Protein AF-0000000066319772 (afdb_homodimer)

Nearest PDB structures (foldseek):
  8k40-assembly1_B  TM=7.797E-01  e=9.757E-23  Gelidibacter salicanalis
  8k40-assembly1_A  TM=7.737E-01  e=5.409E-22  Gelidibacter salicanalis
  8ajj-assembly1_D  TM=6.832E-01  e=1.312E-14  Staphylococcus aureus
  8ajj-assembly3_B-2  TM=6.806E-01  e=2.572E-14  Staphylococcus aureus
  5x1y-assembly3_F  TM=7.410E-01  e=3.357E-13  Lysinibacillus sphaericus

pLDDT: mean 78.6, std 20.27, range [34.56, 98.81]

Sequence (360 aa):
MNLEKGNIERKKHGVHVNEYLQSVSNPNVYAAGDAAATDGLPLTPVASADSHVVASNLLKGNSKKIEYPVIPSAVFTVPKMASVGMSEEEAKNSGRNIKVKQKNISDWFTYKRTNEDFAAFKVLIDEDHDQIVGAHLISNEADELINHFATAIRFGISTKELKQMIFAYPTAASDIAHMLMNLEKGNIERKKHGVHVNEYLQSVSNPNVYAAGDAAATDGLPLTPVASADSHVVASNLLKGNSKKIEYPVIPSAVFTVPKMASVGMSEEEAKNSGRNIKVKQKNISDWFTYKRTNEDFAAFKVLIDEDHDQIVGAHLISNEADELINHFATAIRFGISTKELKQMIFAYPTAASDIAHML

Secondary structure (DSSP, 8-state):
--TTTTT-PEETTEE-B-TTSBBSS-TT-B--GGGB--SS---THHHHHHHHHHHHHHHH-TTS--------EEE-SSSEEEEEE--HHHHHHTTS-EEEEEEE-TTSHHHHTTT-S--EEEEEEETTTTEEEEEEEEETTHHHHHHHHHHHHHHT-BHHHHHT----SSSGGGGHHHH-/--TTTTT-PEETTEE-B-TTSBBSS-TT-B--GGGB--SS---THHHHHHHHHHHHHHHH-TTS--------EEE-SSSEEEEEE--HHHHHHTTS-EEEEEEE-TTSHHHHTTT-S--EEEEEEETTTTEEEEEEEEETTHHHHHHHHHHHHHHT-BHHHHHT----SSSGGGGHHHH-

Structure (mmCIF, N/CA/C/O backbone):
data_AF-0000000066319772-model_v1
#
loop_
_entity.id
_entity.type
_entity.pdbx_description
1 polymer 'Uncharacterized 19.7 kDa protein in mercuric resistance operon'
#
loop_
_atom_site.group_PDB
_atom_site.id
_atom_site.type_symbol
_atom_site.label_atom_id
_atom_site.label_alt_id
_atom_site.label_comp_id
_atom_site.label_asym_id
_atom_site.label_entity_id
_atom_site.label_seq_id
_atom_site.pdbx_PDB_ins_code
_atom_site.Cartn_x
_atom_site.Cartn_y
_atom_site.Cartn_z
_atom_site.occupancy
_atom_site.B_iso_or_equiv
_atom_site.auth_seq_id
_atom_site.auth_comp_id
_atom_site.auth_asym_id
_atom_site.auth_atom_id
_atom_site.pdbx_PDB_model_num
ATOM 1 N N . MET A 1 1 ? 33.031 -26.109 -10.648 1 34.56 1 MET A N 1
ATOM 2 C CA . MET A 1 1 ? 33 -26.734 -9.328 1 34.56 1 MET A CA 1
ATOM 3 C C . MET A 1 1 ? 32.312 -28.109 -9.391 1 34.56 1 MET A C 1
ATOM 5 O O . MET A 1 1 ? 31.328 -28.281 -10.109 1 34.56 1 MET A O 1
ATOM 9 N N . ASN A 1 2 ? 33.031 -29.109 -9.344 1 35.72 2 ASN A N 1
ATOM 10 C CA . ASN A 1 2 ? 32.594 -30.484 -9.484 1 35.72 2 ASN A CA 1
ATOM 11 C C . ASN A 1 2 ? 31.438 -30.812 -8.531 1 35.72 2 ASN A C 1
ATOM 13 O O . ASN A 1 2 ? 31.672 -31.141 -7.363 1 35.72 2 ASN A O 1
ATOM 17 N N . LEU A 1 3 ? 30.234 -30.25 -8.695 1 45.5 3 LEU A N 1
ATOM 18 C CA . LEU A 1 3 ? 29.047 -30.422 -7.867 1 45.5 3 LEU A CA 1
ATOM 19 C C . LEU A 1 3 ? 28.734 -31.906 -7.668 1 45.5 3 LEU A C 1
ATOM 21 O O . LEU A 1 3 ? 28.125 -32.281 -6.668 1 45.5 3 LEU A O 1
ATOM 25 N N . GLU A 1 4 ? 29.031 -32.781 -8.516 1 46.5 4 GLU A N 1
ATOM 26 C CA . GLU A 1 4 ? 28.797 -34.219 -8.383 1 46.5 4 GLU A CA 1
ATOM 27 C C . GLU A 1 4 ? 29.484 -34.75 -7.137 1 46.5 4 GLU A C 1
ATOM 29 O O . GLU A 1 4 ? 28.969 -35.688 -6.492 1 46.5 4 GLU A O 1
ATOM 34 N N . LYS A 1 5 ? 30.812 -34.438 -6.914 1 51.97 5 LYS A N 1
ATOM 35 C CA . LYS A 1 5 ? 31.516 -35.125 -5.824 1 51.97 5 LYS A CA 1
ATOM 36 C C . LYS A 1 5 ? 30.969 -34.688 -4.465 1 51.97 5 LYS A C 1
ATOM 38 O O . LYS A 1 5 ? 31.25 -35.344 -3.451 1 51.97 5 LYS A O 1
ATOM 43 N N . GLY A 1 6 ? 30.391 -33.531 -4.215 1 50.06 6 GLY A N 1
ATOM 44 C CA . GLY A 1 6 ? 29.984 -33 -2.916 1 50.06 6 GLY A CA 1
ATOM 45 C C . GLY A 1 6 ? 28.562 -33.406 -2.551 1 50.06 6 GLY A C 1
ATOM 46 O O . GLY A 1 6 ? 28.016 -32.906 -1.553 1 50.06 6 GLY A O 1
ATOM 47 N N . ASN A 1 7 ? 27.922 -34.469 -3.08 1 52.12 7 ASN A N 1
ATOM 48 C CA . ASN A 1 7 ? 26.562 -34.938 -2.771 1 52.12 7 ASN A CA 1
ATOM 49 C C . ASN A 1 7 ? 25.562 -33.781 -2.824 1 52.12 7 ASN A C 1
ATOM 51 O O . ASN A 1 7 ? 24.734 -33.625 -1.922 1 52.12 7 ASN A O 1
ATOM 55 N N . ILE A 1 8 ? 25.906 -32.812 -3.525 1 49.72 8 ILE A N 1
ATOM 56 C CA . ILE A 1 8 ? 25.016 -31.672 -3.695 1 49.72 8 ILE A CA 1
ATOM 57 C C . ILE A 1 8 ? 24.062 -31.922 -4.859 1 49.72 8 ILE A C 1
ATOM 59 O O . ILE A 1 8 ? 24.5 -32.156 -5.988 1 49.72 8 ILE A O 1
ATOM 63 N N . GLU A 1 9 ? 22.797 -32.219 -4.656 1 54.88 9 GLU A N 1
ATOM 64 C CA . GLU A 1 9 ? 21.781 -32.375 -5.684 1 54.88 9 GLU A CA 1
ATOM 65 C C . GLU A 1 9 ? 21.547 -31.047 -6.426 1 54.88 9 GLU A C 1
ATOM 67 O O . GLU A 1 9 ? 21.469 -29.984 -5.809 1 54.88 9 GLU A O 1
ATOM 72 N N . ARG A 1 10 ? 21.688 -31.047 -7.676 1 56.22 10 ARG A N 1
ATOM 73 C CA . ARG A 1 10 ? 21.422 -29.906 -8.547 1 56.22 10 ARG A CA 1
ATOM 74 C C . ARG A 1 10 ? 20.062 -30.031 -9.227 1 56.22 10 ARG A C 1
ATOM 76 O O . ARG A 1 10 ? 19.609 -31.125 -9.508 1 56.22 10 ARG A O 1
ATOM 83 N N . LYS A 1 11 ? 19.297 -28.922 -9.156 1 59.09 11 LYS A N 1
ATOM 84 C CA . LYS A 1 11 ? 18.172 -28.812 -10.078 1 59.09 11 LYS A CA 1
ATOM 85 C C . LYS A 1 11 ? 18.531 -27.953 -11.281 1 59.09 11 LYS A C 1
ATOM 87 O O . LYS A 1 11 ? 19.672 -27.469 -11.391 1 59.09 11 LYS A O 1
ATOM 92 N N . LYS A 1 12 ? 17.75 -27.906 -12.375 1 54.34 12 LYS A N 1
ATOM 93 C CA . LYS A 1 12 ? 18.016 -27.312 -13.672 1 54.34 12 LYS A CA 1
ATOM 94 C C . LYS A 1 12 ? 18.75 -25.969 -13.516 1 54.34 12 LYS A C 1
ATOM 96 O O . LYS A 1 12 ? 19.609 -25.625 -14.32 1 54.34 12 LYS A O 1
ATOM 101 N N . HIS A 1 13 ? 18.438 -25.203 -12.352 1 56.47 13 HIS A N 1
ATOM 102 C CA . HIS A 1 13 ? 18.984 -23.844 -12.375 1 56.47 13 HIS A CA 1
ATOM 103 C C . HIS A 1 13 ? 19.859 -23.594 -11.164 1 56.47 13 HIS A C 1
ATOM 105 O O . HIS A 1 13 ? 20.188 -22.438 -10.859 1 56.47 13 HIS A O 1
ATOM 111 N N . GLY A 1 14 ? 20.359 -24.625 -10.5 1 61.12 14 GLY A N 1
ATOM 112 C CA . GLY A 1 14 ? 21.312 -24.438 -9.406 1 61.12 14 GLY A CA 1
ATOM 113 C C . GLY A 1 14 ? 21.219 -25.516 -8.352 1 61.12 14 GLY A C 1
ATOM 114 O O . GLY A 1 14 ? 20.625 -26.562 -8.578 1 61.12 14 GLY A O 1
ATOM 115 N N . VAL A 1 15 ? 22 -25.281 -7.199 1 63.38 15 VAL A N 1
ATOM 116 C CA . VAL A 1 15 ? 22.016 -26.219 -6.078 1 63.38 15 VAL A CA 1
ATOM 117 C C . VAL A 1 15 ? 20.641 -26.297 -5.441 1 63.38 15 VAL A C 1
ATOM 119 O O . VAL A 1 15 ? 19.984 -25.266 -5.211 1 63.38 15 VAL A O 1
ATOM 122 N N . HIS A 1 16 ? 20.094 -27.359 -5.277 1 64.94 16 HIS A N 1
ATOM 123 C CA . HIS A 1 16 ? 18.812 -27.578 -4.602 1 64.94 16 HIS A CA 1
ATOM 124 C C . HIS A 1 16 ? 18.906 -27.219 -3.121 1 64.94 16 HIS A C 1
ATOM 126 O O . HIS A 1 16 ? 19.625 -27.875 -2.363 1 64.94 16 HIS A O 1
ATOM 132 N N . VAL A 1 17 ? 18.359 -26.031 -2.662 1 64.62 17 VAL A N 1
ATOM 133 C CA . VAL A 1 17 ? 18.484 -25.578 -1.282 1 64.62 17 VAL A CA 1
ATOM 134 C C . VAL A 1 17 ? 17.094 -25.484 -0.65 1 64.62 17 VAL A C 1
ATOM 136 O O . VAL A 1 17 ? 16.094 -25.328 -1.354 1 64.62 17 VAL A O 1
ATOM 139 N N . ASN A 1 18 ? 17.078 -25.781 0.606 1 60.78 18 ASN A N 1
ATOM 140 C CA . ASN A 1 18 ? 15.852 -25.578 1.375 1 60.78 18 ASN A CA 1
ATOM 141 C C . ASN A 1 18 ? 15.594 -24.109 1.666 1 60.78 18 ASN A C 1
ATOM 143 O O . ASN A 1 18 ? 16.281 -23.234 1.127 1 60.78 18 ASN A O 1
ATOM 147 N N . GLU A 1 19 ? 14.578 -23.859 2.537 1 61.03 19 GLU A N 1
ATOM 148 C CA . GLU A 1 19 ? 14.141 -22.5 2.828 1 61.03 19 GLU A CA 1
ATOM 149 C C . GLU A 1 19 ? 15.227 -21.719 3.561 1 61.03 19 GLU A C 1
ATOM 151 O O . GLU A 1 19 ? 15.18 -20.484 3.619 1 61.03 19 GLU A O 1
ATOM 156 N N . TYR A 1 20 ? 16.234 -22.359 3.93 1 60.53 20 TYR A N 1
ATOM 157 C CA . TYR A 1 20 ? 17.344 -21.734 4.641 1 60.53 20 TYR A CA 1
ATOM 158 C C . TYR A 1 20 ? 18.562 -21.594 3.732 1 60.53 20 TYR A C 1
ATOM 160 O O . TYR A 1 20 ? 19.641 -21.219 4.191 1 60.53 20 TYR A O 1
ATOM 168 N N . LEU A 1 21 ? 18.391 -21.875 2.457 1 65.62 21 LEU A N 1
ATOM 169 C CA . LEU A 1 21 ? 19.422 -21.859 1.435 1 65.62 21 LEU A CA 1
ATOM 170 C C . LEU A 1 21 ? 20.5 -22.906 1.718 1 65.62 21 LEU A C 1
ATOM 172 O O . LEU A 1 21 ? 21.656 -22.734 1.347 1 65.62 21 LEU A O 1
ATOM 176 N N . GLN A 1 22 ? 20.062 -23.781 2.42 1 63.84 22 GLN A N 1
ATOM 177 C CA . GLN A 1 22 ? 20.938 -24.906 2.729 1 63.84 22 GLN A CA 1
ATOM 178 C C . GLN A 1 22 ? 20.719 -26.062 1.759 1 63.84 22 GLN A C 1
ATOM 180 O O . GLN A 1 22 ? 19.578 -26.344 1.389 1 63.84 22 GLN A O 1
ATOM 185 N N . SER A 1 23 ? 21.828 -26.562 1.274 1 61.75 23 SER A N 1
ATOM 186 C CA . SER A 1 23 ? 21.75 -27.703 0.379 1 61.75 23 SER A CA 1
ATOM 187 C C . SER A 1 23 ? 20.953 -28.844 1.021 1 61.75 23 SER A C 1
ATOM 189 O O . SER A 1 23 ? 21.188 -29.188 2.184 1 61.75 23 SER A O 1
ATOM 191 N N . VAL A 1 24 ? 19.875 -29.281 0.251 1 67.06 24 VAL A N 1
ATOM 192 C CA . VAL A 1 24 ? 19.062 -30.391 0.736 1 67.06 24 VAL A CA 1
ATOM 193 C C . VAL A 1 24 ? 19.922 -31.641 0.869 1 67.06 24 VAL A C 1
ATOM 195 O O . VAL A 1 24 ? 19.703 -32.438 1.777 1 67.06 24 VAL A O 1
ATOM 198 N N . SER A 1 25 ? 20.875 -31.672 0.013 1 65.25 25 SER A N 1
ATOM 199 C CA . SER A 1 25 ? 21.625 -32.938 -0.044 1 65.25 25 SER A CA 1
ATOM 200 C C . SER A 1 25 ? 22.875 -32.875 0.816 1 65.25 25 SER A C 1
ATOM 202 O O . SER A 1 25 ? 23.406 -33.906 1.227 1 65.25 25 SER A O 1
ATOM 204 N N . ASN A 1 26 ? 23.375 -31.672 1.101 1 63.41 26 ASN A N 1
ATOM 205 C CA . ASN A 1 26 ? 24.578 -31.5 1.9 1 63.41 26 ASN A CA 1
ATOM 206 C C . ASN A 1 26 ? 24.422 -30.359 2.914 1 63.41 26 ASN A C 1
ATOM 208 O O . ASN A 1 26 ? 24.531 -29.188 2.566 1 63.41 26 ASN A O 1
ATOM 212 N N . PRO A 1 27 ? 24.031 -30.703 4.145 1 64.38 27 PRO A N 1
ATOM 213 C CA . PRO A 1 27 ? 23.719 -29.688 5.164 1 64.38 27 PRO A CA 1
ATOM 214 C C . PRO A 1 27 ? 24.875 -28.719 5.395 1 64.38 27 PRO A C 1
ATOM 216 O O . PRO A 1 27 ? 24.688 -27.656 5.992 1 64.38 27 PRO A O 1
ATOM 219 N N . ASN A 1 28 ? 26.047 -29.016 4.898 1 62.5 28 ASN A N 1
ATOM 220 C CA . ASN A 1 28 ? 27.188 -28.141 5.105 1 62.5 28 ASN A CA 1
ATOM 221 C C . ASN A 1 28 ? 27.297 -27.094 3.994 1 62.5 28 ASN A C 1
ATOM 223 O O . ASN A 1 28 ? 28.172 -26.234 4.027 1 62.5 28 ASN A O 1
ATOM 227 N N . VAL A 1 29 ? 26.484 -27.25 3.027 1 63.41 29 VAL A N 1
ATOM 228 C CA . VAL A 1 29 ? 26.578 -26.391 1.844 1 63.41 29 VAL A CA 1
ATOM 229 C C . VAL A 1 29 ? 25.375 -25.453 1.779 1 63.41 29 VAL A C 1
ATOM 231 O O . VAL A 1 29 ? 24.234 -25.891 1.967 1 63.41 29 VAL A O 1
ATOM 234 N N . TYR A 1 30 ? 25.562 -24.234 1.819 1 63.5 30 TYR A N 1
ATOM 235 C CA . TYR A 1 30 ? 24.562 -23.203 1.552 1 63.5 30 TYR A CA 1
ATOM 236 C C . TYR A 1 30 ? 24.781 -22.562 0.189 1 63.5 30 TYR A C 1
ATOM 238 O O . TYR A 1 30 ? 25.922 -22.5 -0.294 1 63.5 30 TYR A O 1
ATOM 246 N N . ALA A 1 31 ? 23.797 -22.344 -0.583 1 62.12 31 ALA A N 1
ATOM 247 C CA . ALA A 1 31 ? 23.906 -21.703 -1.889 1 62.12 31 ALA A CA 1
ATOM 248 C C . ALA A 1 31 ? 23.047 -20.453 -1.959 1 62.12 31 ALA A C 1
ATOM 250 O O . ALA A 1 31 ? 21.953 -20.406 -1.38 1 62.12 31 ALA A O 1
ATOM 251 N N . ALA A 1 32 ? 23.641 -19.328 -2.381 1 59.47 32 ALA A N 1
ATOM 252 C CA . ALA A 1 32 ? 22.953 -18.047 -2.535 1 59.47 32 ALA A CA 1
ATOM 253 C C . ALA A 1 32 ? 23.062 -17.531 -3.969 1 59.47 32 ALA A C 1
ATOM 255 O O . ALA A 1 32 ? 23.938 -17.969 -4.723 1 59.47 32 ALA A O 1
ATOM 256 N N . GLY A 1 33 ? 21.984 -16.75 -4.359 1 52.44 33 GLY A N 1
ATOM 257 C CA . GLY A 1 33 ? 22 -16.141 -5.672 1 52.44 33 GLY A CA 1
ATOM 258 C C . GLY A 1 33 ? 21.734 -17.109 -6.801 1 52.44 33 GLY A C 1
ATOM 259 O O . GLY A 1 33 ? 20.828 -17.938 -6.703 1 52.44 33 GLY A O 1
ATOM 260 N N . ASP A 1 34 ? 22.5 -16.953 -7.996 1 53.69 34 ASP A N 1
ATOM 261 C CA . ASP A 1 34 ? 22.359 -17.75 -9.211 1 53.69 34 ASP A CA 1
ATOM 262 C C . ASP A 1 34 ? 22.734 -19.203 -8.961 1 53.69 34 ASP A C 1
ATOM 264 O O . ASP A 1 34 ? 22.359 -20.094 -9.727 1 53.69 34 ASP A O 1
ATOM 268 N N . ALA A 1 35 ? 23.391 -19.359 -7.914 1 55.88 35 ALA A N 1
ATOM 269 C CA . ALA A 1 35 ? 23.859 -20.719 -7.688 1 55.88 35 ALA A CA 1
ATOM 270 C C . ALA A 1 35 ? 22.797 -21.562 -6.977 1 55.88 35 ALA A C 1
ATOM 272 O O . ALA A 1 35 ? 22.844 -22.781 -7 1 55.88 35 ALA A O 1
ATOM 273 N N . ALA A 1 36 ? 21.781 -20.953 -6.219 1 54.12 36 ALA A N 1
ATOM 274 C CA . ALA A 1 36 ? 20.703 -21.656 -5.52 1 54.12 36 ALA A CA 1
ATOM 275 C C . ALA A 1 36 ? 19.5 -21.859 -6.43 1 54.12 36 ALA A C 1
ATOM 277 O O . ALA A 1 36 ? 19.078 -20.953 -7.141 1 54.12 36 ALA A O 1
ATOM 278 N N . ALA A 1 37 ? 19.156 -23.109 -6.77 1 50.81 37 ALA A N 1
ATOM 279 C CA . ALA A 1 37 ? 17.922 -23.406 -7.504 1 50.81 37 ALA A CA 1
ATOM 280 C C . ALA A 1 37 ? 16.703 -22.891 -6.762 1 50.81 37 ALA A C 1
ATOM 282 O O . ALA A 1 37 ? 16 -23.656 -6.094 1 50.81 37 ALA A O 1
ATOM 283 N N . THR A 1 38 ? 16.812 -21.75 -6.297 1 50.25 38 THR A N 1
ATOM 284 C CA . THR A 1 38 ? 15.656 -21.188 -5.594 1 50.25 38 THR A CA 1
ATOM 285 C C . THR A 1 38 ? 14.656 -20.594 -6.582 1 50.25 38 THR A C 1
ATOM 287 O O . THR A 1 38 ? 15.031 -20.172 -7.676 1 50.25 38 THR A O 1
ATOM 290 N N . ASP A 1 39 ? 13.477 -21 -6.398 1 43.97 39 ASP A N 1
ATOM 291 C CA . ASP A 1 39 ? 12.414 -20.469 -7.25 1 43.97 39 ASP A CA 1
ATOM 292 C C . ASP A 1 39 ? 12.539 -18.953 -7.395 1 43.97 39 ASP A C 1
ATOM 294 O O . ASP A 1 39 ? 11.719 -18.312 -8.062 1 43.97 39 ASP A O 1
ATOM 298 N N . GLY A 1 40 ? 13.352 -18.422 -6.656 1 41.91 40 GLY A N 1
ATOM 299 C CA . GLY A 1 40 ? 13.367 -16.969 -6.789 1 41.91 40 GLY A CA 1
ATOM 300 C C . GLY A 1 40 ? 14.008 -16.5 -8.078 1 41.91 40 GLY A C 1
ATOM 301 O O . GLY A 1 40 ? 14.766 -17.234 -8.711 1 41.91 40 GLY A O 1
ATOM 302 N N . LEU A 1 41 ? 13.312 -15.664 -8.766 1 39.53 41 LEU A N 1
ATOM 303 C CA . LEU A 1 41 ? 13.852 -15.062 -9.984 1 39.53 41 LEU A CA 1
ATOM 304 C C . LEU A 1 41 ? 15.305 -14.641 -9.781 1 39.53 41 LEU A C 1
ATOM 306 O O . LEU A 1 41 ? 15.664 -14.133 -8.711 1 39.53 41 LEU A O 1
ATOM 310 N N . PRO A 1 42 ? 16.219 -15.086 -10.516 1 38.53 42 PRO A N 1
ATOM 311 C CA . PRO A 1 42 ? 17.641 -14.758 -10.531 1 38.53 42 PRO A CA 1
ATOM 312 C C . PRO A 1 42 ? 17.906 -13.266 -10.375 1 38.53 42 PRO A C 1
ATOM 314 O O . PRO A 1 42 ? 19.047 -12.812 -10.578 1 38.53 42 PRO A O 1
ATOM 317 N N . LEU A 1 43 ? 16.953 -12.414 -10.266 1 35.19 43 LEU A N 1
ATOM 318 C CA . LEU A 1 43 ? 17.406 -11.031 -10.312 1 35.19 43 LEU A CA 1
ATOM 319 C C . LEU A 1 43 ? 18.281 -10.703 -9.109 1 35.19 43 LEU A C 1
ATOM 321 O O . LEU A 1 43 ? 18.172 -11.352 -8.07 1 35.19 43 LEU A O 1
ATOM 325 N N . THR A 1 44 ? 19.188 -9.719 -9.203 1 36.34 44 THR A N 1
ATOM 326 C CA . THR A 1 44 ? 20.328 -9.172 -8.469 1 36.34 44 THR A CA 1
ATOM 327 C C . THR A 1 44 ? 20 -9.047 -6.98 1 36.34 44 THR A C 1
ATOM 329 O O . THR A 1 44 ? 20.812 -9.391 -6.129 1 36.34 44 THR A O 1
ATOM 332 N N . PRO A 1 45 ? 18.969 -8.289 -6.652 1 39.84 45 PRO A N 1
ATOM 333 C CA . PRO A 1 45 ? 18.875 -7.992 -5.223 1 39.84 45 PRO A CA 1
ATOM 334 C C . PRO A 1 45 ? 18.641 -9.242 -4.375 1 39.84 45 PRO A C 1
ATOM 336 O O . PRO A 1 45 ? 18.969 -9.258 -3.189 1 39.84 45 PRO A O 1
ATOM 339 N N . VAL A 1 46 ? 18.25 -10.258 -4.934 1 42.53 46 VAL A N 1
ATOM 340 C CA . VAL A 1 46 ? 18 -11.508 -4.219 1 42.53 46 VAL A CA 1
ATOM 341 C C . VAL A 1 46 ? 19.312 -12.117 -3.756 1 42.53 46 VAL A C 1
ATOM 343 O O . VAL A 1 46 ? 19.391 -12.68 -2.664 1 42.53 46 VAL A O 1
ATOM 346 N N . ALA A 1 47 ? 20.25 -11.859 -4.559 1 44.22 47 ALA A N 1
ATOM 347 C CA . ALA A 1 47 ? 21.516 -12.508 -4.219 1 44.22 47 ALA A CA 1
ATOM 348 C C . ALA A 1 47 ? 22.062 -11.977 -2.893 1 44.22 47 ALA A C 1
ATOM 350 O O . ALA A 1 47 ? 22.562 -12.75 -2.072 1 44.22 47 ALA A O 1
ATOM 351 N N . SER A 1 48 ? 21.906 -10.664 -2.756 1 43.88 48 SER A N 1
ATOM 352 C CA . SER A 1 48 ? 22.484 -10.109 -1.533 1 43.88 48 SER A CA 1
ATOM 353 C C . SER A 1 48 ? 21.703 -10.562 -0.302 1 43.88 48 SER A C 1
ATOM 355 O O . SER A 1 48 ? 22.297 -10.867 0.736 1 43.88 48 SER A O 1
ATOM 357 N N . ALA A 1 49 ? 20.422 -10.609 -0.46 1 48.97 49 ALA A N 1
ATOM 358 C CA . ALA A 1 49 ? 19.609 -11.047 0.678 1 48.97 49 ALA A CA 1
ATOM 359 C C . ALA A 1 49 ? 19.891 -12.516 1.004 1 48.97 49 ALA A C 1
ATOM 361 O O . ALA A 1 49 ? 19.984 -12.891 2.174 1 48.97 49 ALA A O 1
ATOM 362 N N . ASP A 1 50 ? 20.188 -13.164 -0.048 1 52.75 50 ASP A N 1
ATOM 363 C CA . ASP A 1 50 ? 20.484 -14.578 0.136 1 52.75 50 ASP A CA 1
ATOM 364 C C . ASP A 1 50 ? 21.797 -14.758 0.911 1 52.75 50 ASP A C 1
ATOM 366 O O . ASP A 1 50 ? 21.875 -15.609 1.799 1 52.75 50 ASP A O 1
ATOM 370 N N . SER A 1 51 ? 22.594 -13.828 0.577 1 50.97 51 SER A N 1
ATOM 371 C CA . SER A 1 51 ? 23.906 -14 1.189 1 50.97 51 SER A CA 1
ATOM 372 C C . SER A 1 51 ? 23.844 -13.734 2.691 1 50.97 51 SER A C 1
ATOM 374 O O . SER A 1 51 ? 24.5 -14.43 3.471 1 50.97 51 SER A O 1
ATOM 376 N N . HIS A 1 52 ? 23.094 -12.758 2.975 1 52.44 52 HIS A N 1
ATOM 377 C CA . HIS A 1 52 ? 23.031 -12.469 4.402 1 52.44 52 HIS A CA 1
ATOM 378 C C . HIS A 1 52 ? 22.312 -13.586 5.16 1 52.44 52 HIS A C 1
ATOM 380 O O . HIS A 1 52 ? 22.719 -13.938 6.273 1 52.44 52 HIS A O 1
ATOM 386 N N . VAL A 1 53 ? 21.328 -14.133 4.52 1 56.28 53 VAL A N 1
ATOM 387 C CA . VAL A 1 53 ? 20.594 -15.234 5.152 1 56.28 53 VAL A CA 1
ATOM 388 C C . VAL A 1 53 ? 21.5 -16.453 5.273 1 56.28 53 VAL A C 1
ATOM 390 O O . VAL A 1 53 ? 21.562 -17.078 6.332 1 56.28 53 VAL A O 1
ATOM 393 N N . VAL A 1 54 ? 22.219 -16.625 4.176 1 57.16 54 VAL A N 1
ATOM 394 C CA . VAL A 1 54 ? 23.125 -17.781 4.172 1 57.16 54 VAL A CA 1
ATOM 395 C C . VAL A 1 54 ? 24.219 -17.578 5.234 1 57.16 54 VAL A C 1
ATOM 397 O O . VAL A 1 54 ? 24.5 -18.5 6.008 1 57.16 54 VAL A O 1
ATOM 400 N N . ALA A 1 55 ? 24.719 -16.391 5.246 1 56.19 55 ALA A N 1
ATOM 401 C CA . ALA A 1 55 ? 25.797 -16.125 6.207 1 56.19 55 ALA A CA 1
ATOM 402 C C . ALA A 1 55 ? 25.281 -16.266 7.641 1 56.19 55 ALA A C 1
ATOM 404 O O . ALA A 1 55 ? 25.969 -16.844 8.492 1 56.19 55 ALA A O 1
ATOM 405 N N . SER A 1 56 ? 24.141 -15.758 7.82 1 56.19 56 SER A N 1
ATOM 406 C CA . SER A 1 56 ? 23.594 -15.82 9.172 1 56.19 56 SER A CA 1
ATOM 407 C C . SER A 1 56 ? 23.281 -17.25 9.578 1 56.19 56 SER A C 1
ATOM 409 O O . SER A 1 56 ? 23.578 -17.672 10.703 1 56.19 56 SER A O 1
ATOM 411 N N . ASN A 1 57 ? 22.75 -17.953 8.586 1 58.62 57 ASN A N 1
ATOM 412 C CA . ASN A 1 57 ? 22.375 -19.328 8.906 1 58.62 57 ASN A CA 1
ATOM 413 C C . ASN A 1 57 ? 23.594 -20.219 9.055 1 58.62 57 ASN A C 1
ATOM 415 O O . ASN A 1 57 ? 23.594 -21.172 9.844 1 58.62 57 ASN A O 1
ATOM 419 N N . LEU A 1 58 ? 24.594 -19.953 8.344 1 58.19 58 LEU A N 1
ATOM 420 C CA . LEU A 1 58 ? 25.859 -20.688 8.461 1 58.19 58 LEU A CA 1
ATOM 421 C C . LEU A 1 58 ? 26.469 -20.484 9.844 1 58.19 58 LEU A C 1
ATOM 423 O O . LEU A 1 58 ? 27.047 -21.406 10.414 1 58.19 58 LEU A O 1
ATOM 427 N N . LEU A 1 59 ? 26.297 -19.312 10.383 1 56.66 59 LEU A N 1
ATOM 428 C CA . LEU A 1 59 ? 26.969 -18.969 11.633 1 56.66 59 LEU A CA 1
ATOM 429 C C . LEU A 1 59 ? 26.109 -19.297 12.836 1 56.66 59 LEU A C 1
ATOM 431 O O . LEU A 1 59 ? 26.625 -19.719 13.875 1 56.66 59 LEU A O 1
ATOM 435 N N . LYS A 1 60 ? 24.891 -19.078 12.633 1 60.94 60 LYS A N 1
ATOM 436 C CA . LYS A 1 60 ? 24.078 -19.156 13.844 1 60.94 60 LYS A CA 1
ATOM 437 C C . LYS A 1 60 ? 23.047 -20.281 13.75 1 60.94 60 LYS A C 1
ATOM 439 O O . LYS A 1 60 ? 22.266 -20.484 14.68 1 60.94 60 LYS A O 1
ATOM 444 N N . GLY A 1 61 ? 23.234 -21 12.727 1 57.28 61 GLY A N 1
ATOM 445 C CA . GLY A 1 61 ? 22.203 -22 12.492 1 57.28 61 GLY A CA 1
ATOM 446 C C . GLY A 1 61 ? 21.047 -21.484 11.641 1 57.28 61 GLY A C 1
ATOM 447 O O . GLY A 1 61 ? 20.938 -20.281 11.406 1 57.28 61 GLY A O 1
ATOM 448 N N . ASN A 1 62 ? 20.375 -22.438 11.109 1 54.59 62 ASN A N 1
ATOM 449 C CA . ASN A 1 62 ? 19.266 -22.141 10.219 1 54.59 62 ASN A CA 1
ATOM 450 C C . ASN A 1 62 ? 18.188 -21.328 10.93 1 54.59 62 ASN A C 1
ATOM 452 O O . ASN A 1 62 ? 17.219 -21.891 11.445 1 54.59 62 ASN A O 1
ATOM 456 N N . SER A 1 63 ? 18.516 -20.172 11.297 1 54.12 63 SER A N 1
ATOM 457 C CA . SER A 1 63 ? 17.594 -19.344 12.047 1 54.12 63 SER A CA 1
ATOM 458 C C . SER A 1 63 ? 16.875 -18.344 11.141 1 54.12 63 SER A C 1
ATOM 460 O O . SER A 1 63 ? 15.789 -17.859 11.469 1 54.12 63 SER A O 1
ATOM 462 N N . LYS A 1 64 ? 17.531 -18.141 10.18 1 52.91 64 LYS A N 1
ATOM 463 C CA . LYS A 1 64 ? 16.953 -17.109 9.32 1 52.91 64 LYS A CA 1
ATOM 464 C C . LYS A 1 64 ? 16.469 -17.719 8 1 52.91 64 LYS A C 1
ATOM 466 O O . LYS A 1 64 ? 17.188 -18.484 7.359 1 52.91 64 LYS A O 1
ATOM 471 N N . LYS A 1 65 ? 15.258 -17.828 7.812 1 50.66 65 LYS A N 1
ATOM 472 C CA . LYS A 1 65 ? 14.672 -18.297 6.562 1 50.66 65 LYS A CA 1
ATOM 473 C C . LYS A 1 65 ? 14.758 -17.234 5.477 1 50.66 65 LYS A C 1
ATOM 475 O O . LYS A 1 65 ? 14.742 -16.047 5.773 1 50.66 65 LYS A O 1
ATOM 480 N N . ILE A 1 66 ? 15.297 -17.672 4.395 1 47.94 66 ILE A N 1
ATOM 481 C CA . ILE A 1 66 ? 15.281 -16.781 3.242 1 47.94 66 ILE A CA 1
ATOM 482 C C . ILE A 1 66 ? 13.867 -16.25 3.025 1 47.94 66 ILE A C 1
ATOM 484 O O . ILE A 1 66 ? 12.914 -17.016 2.924 1 47.94 66 ILE A O 1
ATOM 488 N N . GLU A 1 67 ? 13.586 -15.188 3.709 1 54.62 67 GLU A N 1
ATOM 489 C CA . GLU A 1 67 ? 12.297 -14.617 3.33 1 54.62 67 GLU A CA 1
ATOM 490 C C . GLU A 1 67 ? 12.281 -14.211 1.861 1 54.62 67 GLU A C 1
ATOM 492 O O . GLU A 1 67 ? 13.07 -13.359 1.443 1 54.62 67 GLU A O 1
ATOM 497 N N . TYR A 1 68 ? 11.859 -15.195 1.001 1 59 68 TYR A N 1
ATOM 498 C CA . TYR A 1 68 ? 11.75 -14.82 -0.405 1 59 68 TYR A CA 1
ATOM 499 C C . TYR A 1 68 ? 10.938 -13.539 -0.565 1 59 68 TYR A C 1
ATOM 501 O O . TYR A 1 68 ? 9.938 -13.344 0.131 1 59 68 TYR A O 1
ATOM 509 N N . PRO A 1 69 ? 11.539 -12.695 -1.296 1 76.44 69 PRO A N 1
ATOM 510 C CA . PRO A 1 69 ? 10.805 -11.445 -1.516 1 76.44 69 PRO A CA 1
ATOM 511 C C . PRO A 1 69 ? 9.445 -11.664 -2.164 1 76.44 69 PRO A C 1
ATOM 513 O O . PRO A 1 69 ? 9.266 -12.625 -2.92 1 76.44 69 PRO A O 1
ATOM 516 N N . VAL A 1 70 ? 8.469 -11.141 -1.723 1 90.25 70 VAL A N 1
ATOM 517 C CA . VAL A 1 70 ? 7.164 -11.031 -2.367 1 90.25 70 VAL A CA 1
ATOM 518 C C . VAL A 1 70 ? 7.273 -10.172 -3.625 1 90.25 70 VAL A C 1
ATOM 520 O O . VAL A 1 70 ? 7.547 -8.977 -3.541 1 90.25 70 VAL A O 1
ATOM 523 N N . ILE A 1 71 ? 7.176 -10.836 -4.805 1 91.56 71 ILE A N 1
ATOM 524 C CA . ILE A 1 71 ? 7.395 -10.117 -6.055 1 91.56 71 ILE A CA 1
ATOM 525 C C . ILE A 1 71 ? 6.094 -10.062 -6.852 1 91.56 71 ILE A C 1
ATOM 527 O O . ILE A 1 71 ? 5.645 -11.07 -7.395 1 91.56 71 ILE A O 1
ATOM 531 N N . PRO A 1 72 ? 5.523 -8.891 -6.91 1 95.69 72 PRO A N 1
ATOM 532 C CA . PRO A 1 72 ? 4.367 -8.781 -7.801 1 95.69 72 PRO A CA 1
ATOM 533 C C . PRO A 1 72 ? 4.754 -8.789 -9.273 1 95.69 72 PRO A C 1
ATOM 535 O O . PRO A 1 72 ? 5.855 -8.367 -9.633 1 95.69 72 PRO A O 1
ATOM 538 N N . SER A 1 73 ? 3.832 -9.312 -10.078 1 91.31 73 SER A N 1
ATOM 539 C CA . SER A 1 73 ? 3.982 -9.312 -11.531 1 91.31 73 SER A CA 1
ATOM 540 C C . SER A 1 73 ? 2.803 -8.625 -12.211 1 91.31 73 SER A C 1
ATOM 542 O O . SER A 1 73 ? 1.658 -8.773 -11.773 1 91.31 73 SER A O 1
ATOM 544 N N . ALA A 1 74 ? 3.139 -7.863 -13.258 1 93.81 74 ALA A N 1
ATOM 545 C CA . ALA A 1 74 ? 2.09 -7.195 -14.031 1 93.81 74 ALA A CA 1
ATOM 546 C C . ALA A 1 74 ? 2.301 -7.391 -15.523 1 93.81 74 ALA A C 1
ATOM 548 O O . ALA A 1 74 ? 3.434 -7.34 -16.016 1 93.81 74 ALA A O 1
ATOM 549 N N . VAL A 1 75 ? 1.275 -7.773 -16.203 1 90.12 75 VAL A N 1
ATOM 550 C CA . VAL A 1 75 ? 1.224 -7.824 -17.656 1 90.12 75 VAL A CA 1
ATOM 551 C C . VAL A 1 75 ? 0.367 -6.676 -18.188 1 90.12 75 VAL A C 1
ATOM 553 O O . VAL A 1 75 ? -0.802 -6.543 -17.812 1 90.12 75 VAL A O 1
ATOM 556 N N . PHE A 1 76 ? 0.945 -5.852 -19.047 1 88.31 76 PHE A N 1
ATOM 557 C CA . PHE A 1 76 ? 0.312 -4.598 -19.438 1 88.31 76 PHE A CA 1
ATOM 558 C C . PHE A 1 76 ? -0.508 -4.773 -20.703 1 88.31 76 PHE A C 1
ATOM 560 O O . PHE A 1 76 ? -0.297 -4.062 -21.688 1 88.31 76 PHE A O 1
ATOM 567 N N . THR A 1 77 ? -1.337 -5.723 -20.672 1 87.25 77 THR A N 1
ATOM 568 C CA . THR A 1 77 ? -2.373 -5.852 -21.703 1 87.25 77 THR A CA 1
ATOM 569 C C . THR A 1 77 ? -3.543 -4.918 -21.406 1 87.25 77 THR A C 1
ATOM 571 O O . THR A 1 77 ? -3.5 -4.148 -20.438 1 87.25 77 THR A O 1
ATOM 574 N N . VAL A 1 78 ? -4.516 -4.855 -22.375 1 84.5 78 VAL A N 1
ATOM 575 C CA . VAL A 1 78 ? -5.742 -4.102 -22.141 1 84.5 78 VAL A CA 1
ATOM 576 C C . VAL A 1 78 ? -6.914 -5.066 -21.953 1 84.5 78 VAL A C 1
ATOM 578 O O . VAL A 1 78 ? -7.383 -5.672 -22.922 1 84.5 78 VAL A O 1
ATOM 581 N N . PRO A 1 79 ? -7.352 -5.379 -20.797 1 89 79 PRO A N 1
ATOM 582 C CA . PRO A 1 79 ? -6.91 -4.773 -19.531 1 89 79 PRO A CA 1
ATOM 583 C C . PRO A 1 79 ? -5.609 -5.375 -19.016 1 89 79 PRO A C 1
ATOM 585 O O . PRO A 1 79 ? -5.109 -6.352 -19.578 1 89 79 PRO A O 1
ATOM 588 N N . LYS A 1 80 ? -5.094 -4.699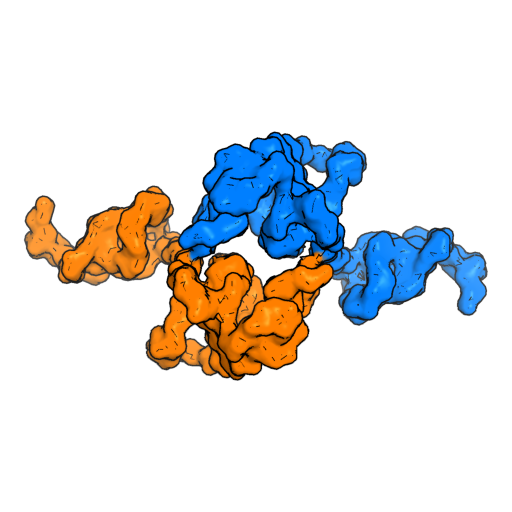 -17.953 1 92 80 LYS A N 1
ATOM 589 C CA . LYS A 1 80 ? -3.885 -5.215 -17.312 1 92 80 LYS A CA 1
ATOM 590 C C . LYS A 1 80 ? -4.203 -6.422 -16.438 1 92 80 LYS A C 1
ATOM 592 O O . LYS A 1 80 ? -5.336 -6.586 -15.984 1 92 80 LYS A O 1
ATOM 597 N N . MET A 1 81 ? -3.238 -7.281 -16.297 1 95.12 81 MET A N 1
ATOM 598 C CA . MET A 1 81 ? -3.287 -8.406 -15.367 1 95.12 81 MET A CA 1
ATOM 599 C C . MET A 1 81 ? -2.119 -8.352 -14.391 1 95.12 81 MET A C 1
ATOM 601 O O . MET A 1 81 ? -1.007 -7.973 -14.766 1 95.12 81 MET A O 1
ATOM 605 N N . ALA A 1 82 ? -2.398 -8.617 -13.156 1 96.5 82 ALA A N 1
ATOM 606 C CA . ALA A 1 82 ? -1.338 -8.609 -12.156 1 96.5 82 ALA A CA 1
ATOM 607 C C . ALA A 1 82 ? -1.554 -9.711 -11.125 1 96.5 82 ALA A C 1
ATOM 609 O O . ALA A 1 82 ? -2.689 -10.117 -10.867 1 96.5 82 ALA A O 1
ATOM 610 N N . SER A 1 83 ? -0.487 -10.227 -10.562 1 97.62 83 SER A N 1
ATOM 611 C CA . SER A 1 83 ? -0.582 -11.266 -9.547 1 97.62 83 SER A CA 1
ATOM 612 C C . SER A 1 83 ? 0.561 -11.164 -8.539 1 97.62 83 SER A C 1
ATOM 614 O O . SER A 1 83 ? 1.583 -10.531 -8.82 1 97.62 83 SER A O 1
ATOM 616 N N . VAL A 1 84 ? 0.343 -11.688 -7.402 1 97.88 84 VAL A N 1
ATOM 617 C CA . VAL A 1 84 ? 1.373 -11.773 -6.375 1 97.88 84 VAL A CA 1
ATOM 618 C C . VAL A 1 84 ? 1.072 -12.953 -5.445 1 97.88 84 VAL A C 1
ATOM 620 O O . VAL A 1 84 ? -0.09 -13.312 -5.25 1 97.88 84 VAL A O 1
ATOM 623 N N . GLY A 1 85 ? 2.109 -13.586 -4.934 1 96.5 85 GLY A N 1
ATOM 624 C CA . GLY A 1 85 ? 1.924 -14.68 -3.998 1 96.5 85 GLY A CA 1
ATOM 625 C C . GLY A 1 85 ? 1.539 -15.984 -4.676 1 96.5 85 GLY A C 1
ATOM 626 O O . GLY A 1 85 ? 1.957 -16.25 -5.801 1 96.5 85 GLY A O 1
ATOM 627 N N . MET A 1 86 ? 0.792 -16.75 -4.039 1 94.81 86 MET A N 1
ATOM 628 C CA . MET A 1 86 ? 0.476 -18.094 -4.508 1 94.81 86 MET A CA 1
ATOM 629 C C . MET A 1 86 ? -0.63 -18.062 -5.555 1 94.81 86 MET A C 1
ATOM 631 O O . MET A 1 86 ? -1.554 -17.25 -5.465 1 94.81 86 MET A O 1
ATOM 635 N N . SER A 1 87 ? -0.48 -19 -6.496 1 94.88 87 SER A N 1
ATOM 636 C CA . SER A 1 87 ? -1.62 -19.312 -7.352 1 94.88 87 SER A CA 1
ATOM 637 C C . SER A 1 87 ? -2.646 -20.172 -6.617 1 94.88 87 SER A C 1
ATOM 639 O O . SER A 1 87 ? -2.365 -20.688 -5.539 1 94.88 87 SER A O 1
ATOM 641 N N . GLU A 1 88 ? -3.773 -20.25 -7.223 1 95.06 88 GLU A N 1
ATOM 642 C CA . GLU A 1 88 ? -4.789 -21.109 -6.617 1 95.06 88 GLU A CA 1
ATOM 643 C C . GLU A 1 88 ? -4.301 -22.547 -6.504 1 95.06 88 GLU A C 1
ATOM 645 O O . GLU A 1 88 ? -4.539 -23.203 -5.492 1 95.06 88 GLU A O 1
ATOM 650 N N . GLU A 1 89 ? -3.633 -22.984 -7.504 1 93 89 GLU A N 1
ATOM 651 C CA . GLU A 1 89 ? -3.1 -24.344 -7.512 1 93 89 GLU A CA 1
ATOM 652 C C . GLU A 1 89 ? -2.076 -24.531 -6.398 1 93 89 GLU A C 1
ATOM 654 O O . GLU A 1 89 ? -2.148 -25.516 -5.648 1 93 89 GLU A O 1
ATOM 659 N N . GLU A 1 90 ? -1.191 -23.625 -6.309 1 91.56 90 GLU A N 1
ATOM 660 C CA . GLU A 1 90 ? -0.193 -23.688 -5.246 1 91.56 90 GLU A CA 1
ATOM 661 C C . GLU A 1 90 ? -0.852 -23.656 -3.869 1 91.56 90 GLU A C 1
ATOM 663 O O . GLU A 1 90 ? -0.439 -24.391 -2.967 1 91.56 90 GLU A O 1
ATOM 668 N N . ALA A 1 91 ? -1.876 -22.828 -3.705 1 93.06 91 ALA A N 1
ATOM 669 C CA . ALA A 1 91 ? -2.574 -22.688 -2.428 1 93.06 91 ALA A CA 1
ATOM 670 C C . ALA A 1 91 ? -3.287 -23.984 -2.057 1 93.06 91 ALA A C 1
ATOM 672 O O . ALA A 1 91 ? -3.232 -24.422 -0.906 1 93.06 91 ALA A O 1
ATOM 673 N N . LYS A 1 92 ? -3.912 -24.609 -3.002 1 90.81 92 LYS A N 1
ATOM 674 C CA . LYS A 1 92 ? -4.617 -25.875 -2.793 1 90.81 92 LYS A CA 1
ATOM 675 C C . LYS A 1 92 ? -3.65 -26.969 -2.367 1 90.81 92 LYS A C 1
ATOM 677 O O . LYS A 1 92 ? -3.984 -27.797 -1.521 1 90.81 92 LYS A O 1
ATOM 682 N N . ASN A 1 93 ? -2.447 -26.906 -2.869 1 91.81 93 ASN A N 1
ATOM 683 C CA . ASN A 1 93 ? -1.456 -27.938 -2.617 1 91.81 93 ASN A CA 1
ATOM 684 C C . ASN A 1 93 ? -0.649 -27.656 -1.354 1 91.81 93 ASN A C 1
ATOM 686 O O . ASN A 1 93 ? 0.158 -28.484 -0.926 1 91.81 93 ASN A O 1
ATOM 690 N N . SER A 1 94 ? -0.872 -26.562 -0.802 1 90.69 94 SER A N 1
ATOM 691 C CA . SER A 1 94 ? -0.065 -26.125 0.336 1 90.69 94 SER A CA 1
ATOM 692 C C . SER A 1 94 ? -0.517 -26.812 1.622 1 90.69 94 SER A C 1
ATOM 694 O O . SER A 1 94 ? 0.198 -26.797 2.625 1 90.69 94 SER A O 1
ATOM 696 N N . GLY A 1 95 ? -1.718 -27.391 1.665 1 93.19 95 GLY A N 1
ATOM 697 C CA . GLY A 1 95 ? -2.26 -28 2.869 1 93.19 95 GLY A CA 1
ATOM 698 C C . GLY A 1 95 ? -2.861 -27 3.828 1 93.19 95 GLY A C 1
ATOM 699 O O . GLY A 1 95 ? -3.279 -27.359 4.934 1 93.19 95 GLY A O 1
ATOM 700 N N . ARG A 1 96 ? -2.871 -25.828 3.43 1 94.06 96 ARG A N 1
ATOM 701 C CA . ARG A 1 96 ? -3.438 -24.766 4.258 1 94.06 96 ARG A CA 1
ATOM 702 C C . ARG A 1 96 ? -4.949 -24.688 4.07 1 94.06 96 ARG A C 1
ATOM 704 O O . ARG A 1 96 ? -5.492 -25.203 3.096 1 94.06 96 ARG A O 1
ATOM 711 N N . ASN A 1 97 ? -5.637 -24.062 5.098 1 97.5 97 ASN A N 1
ATOM 712 C CA . ASN A 1 97 ? -7.055 -23.734 4.996 1 97.5 97 ASN A CA 1
ATOM 713 C C . ASN A 1 97 ? -7.277 -22.438 4.219 1 97.5 97 ASN A C 1
ATOM 715 O O . ASN A 1 97 ? -7.277 -21.344 4.801 1 97.5 97 ASN A O 1
ATOM 719 N N . ILE A 1 98 ? -7.5 -22.656 2.896 1 97.81 98 ILE A N 1
ATOM 720 C CA . ILE A 1 98 ? -7.508 -21.5 2 1 97.81 98 ILE A CA 1
ATOM 721 C C . ILE A 1 98 ? -8.945 -21.172 1.607 1 97.81 98 ILE A C 1
ATOM 723 O O . ILE A 1 98 ? -9.703 -22.047 1.203 1 97.81 98 ILE A O 1
ATOM 727 N N . LYS A 1 99 ? -9.258 -19.906 1.764 1 98 99 LYS A N 1
ATOM 728 C CA . LYS A 1 99 ? -10.484 -19.328 1.216 1 98 99 LYS A CA 1
ATOM 729 C C . LYS A 1 99 ? -10.188 -18.484 -0.019 1 98 99 LYS A C 1
ATOM 731 O O . LYS A 1 99 ? -9.281 -17.656 -0.007 1 98 99 LYS A O 1
ATOM 736 N N . VAL A 1 100 ? -10.922 -18.766 -1.098 1 97.81 100 VAL A N 1
ATOM 737 C CA . VAL A 1 100 ? -10.766 -18 -2.332 1 97.81 100 VAL A CA 1
ATOM 738 C C . VAL A 1 100 ? -11.906 -17 -2.471 1 97.81 100 VAL A C 1
ATOM 740 O O . VAL A 1 100 ? -13.078 -17.375 -2.479 1 97.81 100 VAL A O 1
ATOM 743 N N . LYS A 1 101 ? -11.562 -15.711 -2.518 1 98.06 101 LYS A N 1
ATOM 744 C CA . LYS A 1 101 ? -12.516 -14.656 -2.842 1 98.06 101 LYS A CA 1
ATOM 745 C C . LYS A 1 101 ? -12.305 -14.141 -4.262 1 98.06 101 LYS A C 1
ATOM 747 O O . LYS A 1 101 ? -11.211 -13.695 -4.605 1 98.06 101 LYS A O 1
ATOM 752 N N . GLN A 1 102 ? -13.359 -14.312 -5.043 1 97.88 102 GLN A N 1
ATOM 753 C CA . GLN A 1 102 ? -13.25 -13.852 -6.422 1 97.88 102 GLN A CA 1
ATOM 754 C C . GLN A 1 102 ? -14.57 -13.25 -6.906 1 97.88 102 GLN A C 1
ATOM 756 O O . GLN A 1 102 ? -15.641 -13.672 -6.48 1 97.88 102 GLN A O 1
ATOM 761 N N . LYS A 1 103 ? -14.461 -12.234 -7.695 1 97 103 LYS A N 1
ATOM 762 C CA . LYS A 1 103 ? -15.648 -11.57 -8.211 1 97 103 LYS A CA 1
ATOM 763 C C . LYS A 1 103 ? -15.328 -10.758 -9.461 1 97 103 LYS A C 1
ATOM 765 O O . LYS A 1 103 ? -14.242 -10.195 -9.586 1 97 103 LYS A O 1
ATOM 770 N N . ASN A 1 104 ? -16.234 -10.812 -10.383 1 95 104 ASN A N 1
ATOM 771 C CA . ASN A 1 104 ? -16.25 -9.789 -11.422 1 95 104 ASN A CA 1
ATOM 772 C C . ASN A 1 104 ? -16.703 -8.438 -10.867 1 95 104 ASN A C 1
ATOM 774 O O . ASN A 1 104 ? -17.734 -8.352 -10.211 1 95 104 ASN A O 1
ATOM 778 N N . ILE A 1 105 ? -15.906 -7.379 -11.102 1 92.56 105 ILE A N 1
ATOM 779 C CA . ILE A 1 105 ? -16.188 -6.113 -10.43 1 92.56 105 ILE A CA 1
ATOM 780 C C . ILE A 1 105 ? -16.312 -5 -11.469 1 92.56 105 ILE A C 1
ATOM 782 O O . ILE A 1 105 ? -16.156 -3.82 -11.141 1 92.56 105 ILE A O 1
ATOM 786 N N . SER A 1 106 ? -16.594 -5.359 -12.688 1 89.94 106 SER A N 1
ATOM 787 C CA . SER A 1 106 ? -16.688 -4.395 -13.773 1 89.94 106 SER A CA 1
ATOM 788 C C . SER A 1 106 ? -17.812 -3.385 -13.523 1 89.94 106 SER A C 1
ATOM 790 O O . SER A 1 106 ? -17.797 -2.283 -14.078 1 89.94 106 SER A O 1
ATOM 792 N N . ASP A 1 107 ? -18.734 -3.756 -12.625 1 88.75 107 ASP A N 1
ATOM 793 C CA . ASP A 1 107 ? -19.891 -2.902 -12.367 1 88.75 107 ASP A CA 1
ATOM 794 C C . ASP A 1 107 ? -19.625 -1.977 -11.18 1 88.75 107 ASP A C 1
ATOM 796 O O . ASP A 1 107 ? -20.453 -1.114 -10.867 1 88.75 107 ASP A O 1
ATOM 800 N N . TRP A 1 108 ? -18.469 -2.125 -10.578 1 88.44 108 TRP A N 1
ATOM 801 C CA . TRP A 1 108 ? -18.156 -1.225 -9.477 1 88.44 108 TRP A CA 1
ATOM 802 C C . TRP A 1 108 ? -17.859 0.181 -9.992 1 88.44 108 TRP A C 1
ATOM 804 O O . TRP A 1 108 ? -17.391 0.351 -11.117 1 88.44 108 TRP A O 1
ATOM 814 N N . PHE A 1 109 ? -18.156 1.156 -9.141 1 79.94 109 PHE A N 1
ATOM 815 C CA . PHE A 1 109 ? -18.031 2.562 -9.508 1 79.94 109 PHE A CA 1
ATOM 816 C C . PHE A 1 109 ? -16.641 2.859 -10.055 1 79.94 109 PHE A C 1
ATOM 818 O O . PHE A 1 109 ? -16.5 3.561 -11.055 1 79.94 109 PHE A O 1
ATOM 825 N N . THR A 1 110 ? -15.57 2.32 -9.469 1 81.56 110 THR A N 1
ATOM 826 C CA . THR A 1 110 ? -14.18 2.551 -9.828 1 81.56 110 THR A CA 1
ATOM 827 C C . THR A 1 110 ? -13.938 2.193 -11.297 1 81.56 110 THR A C 1
ATOM 829 O O . THR A 1 110 ? -13.172 2.867 -11.984 1 81.56 110 THR A O 1
ATOM 832 N N . TYR A 1 111 ? -14.594 1.237 -11.844 1 84.38 111 TYR A N 1
ATOM 833 C CA . TYR A 1 111 ? -14.312 0.709 -13.172 1 84.38 111 TYR A CA 1
ATOM 834 C C . TYR A 1 111 ? -15.406 1.119 -14.164 1 84.38 111 TYR A C 1
ATOM 836 O O . TYR A 1 111 ? -15.141 1.271 -15.359 1 84.38 111 TYR A O 1
ATOM 844 N N . LYS A 1 112 ? -16.547 1.289 -13.594 1 80 112 LYS A N 1
ATOM 845 C CA . LYS A 1 112 ? -17.656 1.736 -14.422 1 80 112 LYS A CA 1
ATOM 846 C C . LYS A 1 112 ? -17.422 3.152 -14.945 1 80 112 LYS A C 1
ATOM 848 O O . LYS A 1 112 ? -17.672 3.438 -16.109 1 80 112 LYS A O 1
ATOM 853 N N . ARG A 1 113 ? -16.875 3.959 -14.109 1 75.31 113 ARG A N 1
ATOM 854 C CA . ARG A 1 113 ? -16.688 5.367 -14.445 1 75.31 113 ARG A CA 1
ATOM 855 C C . ARG A 1 113 ? -15.656 5.527 -15.57 1 75.31 113 ARG A C 1
ATOM 857 O O . ARG A 1 113 ? -15.68 6.527 -16.297 1 75.31 113 ARG A O 1
ATOM 864 N N . THR A 1 114 ? -14.797 4.59 -15.711 1 76.62 114 THR A N 1
ATOM 865 C CA . THR A 1 114 ? -13.766 4.66 -16.75 1 76.62 114 THR A CA 1
ATOM 866 C C . THR A 1 114 ? -14.125 3.754 -17.922 1 76.62 114 THR A C 1
ATOM 868 O O . THR A 1 114 ? -13.305 3.531 -18.812 1 76.62 114 THR A O 1
ATOM 871 N N . ASN A 1 115 ? -15.32 3.166 -17.859 1 80.44 115 ASN A N 1
ATOM 872 C CA . ASN A 1 115 ? -15.852 2.322 -18.922 1 80.44 115 ASN A CA 1
ATOM 873 C C . ASN A 1 115 ? -14.977 1.094 -19.156 1 80.44 115 ASN A C 1
ATOM 875 O O . ASN A 1 115 ? -14.664 0.761 -20.297 1 80.44 115 ASN A O 1
ATOM 879 N N . GLU A 1 116 ? -14.5 0.572 -18.078 1 80.12 116 GLU A N 1
ATOM 880 C CA . GLU A 1 116 ? -13.734 -0.667 -18.172 1 80.12 116 GLU A CA 1
ATOM 881 C C . GLU A 1 116 ? -14.656 -1.882 -18.219 1 80.12 116 GLU A C 1
ATOM 883 O O . GLU A 1 116 ? -15.461 -2.098 -17.312 1 80.12 116 GLU A O 1
ATOM 888 N N . ASP A 1 117 ? -14.469 -2.66 -19.188 1 79.94 117 ASP A N 1
ATOM 889 C CA . ASP A 1 117 ? -15.406 -3.756 -19.422 1 79.94 117 ASP A CA 1
ATOM 890 C C . ASP A 1 117 ? -14.992 -5.008 -18.641 1 79.94 117 ASP A C 1
ATOM 892 O O . ASP A 1 117 ? -15.82 -5.887 -18.391 1 79.94 117 ASP A O 1
ATOM 896 N N . PHE A 1 118 ? -13.742 -4.992 -18.391 1 89.12 118 PHE A N 1
ATOM 897 C CA . PHE A 1 118 ? -13.273 -6.215 -17.75 1 89.12 118 PHE A CA 1
ATOM 898 C C . PHE A 1 118 ? -12.461 -5.895 -16.5 1 89.12 118 PHE A C 1
ATOM 900 O O . PHE A 1 118 ? -11.406 -5.258 -16.578 1 89.12 118 PHE A O 1
ATOM 907 N N . ALA A 1 119 ? -12.969 -6.203 -15.367 1 94.31 119 ALA A N 1
ATOM 908 C CA . ALA A 1 119 ? -12.297 -6.094 -14.078 1 94.31 119 ALA A CA 1
ATOM 909 C C . ALA A 1 119 ? -12.719 -7.223 -13.141 1 94.31 119 ALA A C 1
ATOM 911 O O . ALA A 1 119 ? -13.914 -7.512 -13.008 1 94.31 119 ALA A O 1
ATOM 912 N N . ALA A 1 120 ? -11.797 -7.859 -12.633 1 97 120 ALA A N 1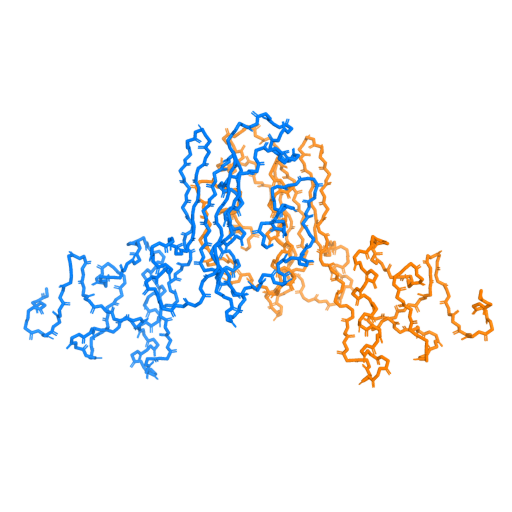
ATOM 913 C CA . ALA A 1 120 ? -12.047 -8.961 -11.703 1 97 120 ALA A CA 1
ATOM 914 C C . ALA A 1 120 ? -10.875 -9.141 -10.742 1 97 120 ALA A C 1
ATOM 916 O O . ALA A 1 120 ? -9.781 -8.625 -10.977 1 97 120 ALA A O 1
ATOM 917 N N . PHE A 1 121 ? -11.18 -9.781 -9.688 1 98.12 121 PHE A N 1
ATOM 918 C CA . PHE A 1 121 ? -10.109 -10.094 -8.75 1 98.12 121 PHE A CA 1
ATOM 919 C C . PHE A 1 121 ? -10.266 -11.508 -8.203 1 98.12 121 PHE A C 1
ATOM 921 O O . PHE A 1 121 ? -11.352 -12.094 -8.281 1 98.12 121 PHE A O 1
ATOM 928 N N . LYS A 1 122 ? -9.195 -12.094 -7.773 1 98.56 122 LYS A N 1
ATOM 929 C CA . LYS A 1 122 ? -9.102 -13.32 -6.988 1 98.56 122 LYS A CA 1
ATOM 930 C C . LYS A 1 122 ? -8.094 -13.164 -5.852 1 98.56 122 LYS A C 1
ATOM 932 O O . LYS A 1 122 ? -6.914 -12.898 -6.09 1 98.56 122 LYS A O 1
ATOM 937 N N . VAL A 1 123 ? -8.555 -13.281 -4.617 1 98.75 123 VAL A N 1
ATOM 938 C CA . VAL A 1 123 ? -7.688 -13.172 -3.445 1 98.75 123 VAL A CA 1
ATOM 939 C C . VAL A 1 123 ? -7.707 -14.492 -2.668 1 98.75 123 VAL A C 1
ATOM 941 O O . VAL A 1 123 ? -8.773 -15.055 -2.424 1 98.75 123 VAL A O 1
ATOM 944 N N . LEU A 1 124 ? -6.598 -15 -2.383 1 98.75 124 LEU A N 1
ATOM 945 C CA . LEU A 1 124 ? -6.441 -16.219 -1.604 1 98.75 124 LEU A CA 1
ATOM 946 C C . LEU A 1 124 ? -6.078 -15.898 -0.157 1 98.75 124 LEU A C 1
ATOM 948 O O . LEU A 1 124 ? -5.082 -15.219 0.102 1 98.75 124 LEU A O 1
ATOM 952 N N . ILE A 1 125 ? -6.891 -16.406 0.777 1 98.56 125 ILE A N 1
ATOM 953 C CA . ILE A 1 125 ? -6.738 -16.062 2.188 1 98.56 125 ILE A CA 1
ATOM 954 C C . ILE A 1 125 ? -6.535 -17.344 3.004 1 98.56 125 ILE A C 1
ATOM 956 O O . ILE A 1 125 ? -7.305 -18.297 2.879 1 98.56 125 ILE A O 1
ATOM 960 N N . ASP A 1 126 ? -5.461 -17.406 3.766 1 97.81 126 ASP A N 1
ATOM 961 C CA . ASP A 1 126 ? -5.305 -18.422 4.805 1 97.81 126 ASP A CA 1
ATOM 962 C C . ASP A 1 126 ? -6.219 -18.141 5.992 1 97.81 126 ASP A C 1
ATOM 964 O O . ASP A 1 126 ? -5.961 -17.219 6.777 1 97.81 126 ASP A O 1
ATOM 968 N N . GLU A 1 127 ? -7.227 -18.875 6.156 1 97.06 127 GLU A N 1
ATOM 969 C CA . GLU A 1 127 ? -8.273 -18.594 7.133 1 97.06 127 GLU A CA 1
ATOM 970 C C . GLU A 1 127 ? -7.785 -18.828 8.555 1 97.06 127 GLU A C 1
ATOM 972 O O . GLU A 1 127 ? -8.258 -18.188 9.5 1 97.06 127 GLU A O 1
ATOM 977 N N . ASP A 1 128 ? -6.887 -19.656 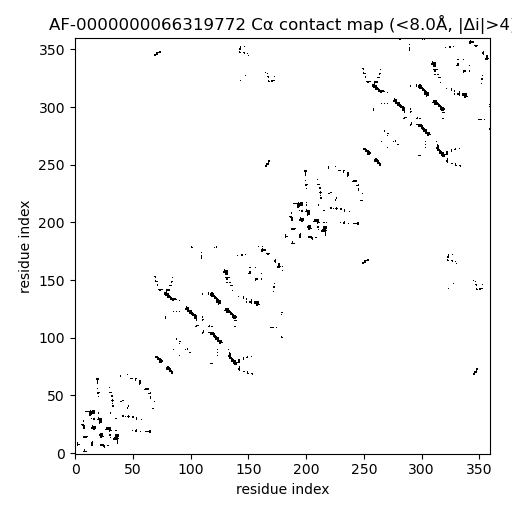8.719 1 97 128 ASP A N 1
ATOM 978 C CA . ASP A 1 128 ? -6.395 -19.969 10.055 1 97 128 ASP A CA 1
ATOM 979 C C . ASP A 1 128 ? -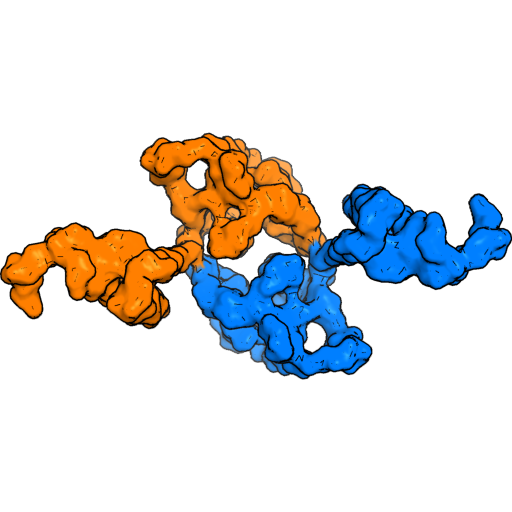5.594 -18.812 10.633 1 97 128 ASP A C 1
ATOM 981 O O . ASP A 1 128 ? -5.637 -18.562 11.844 1 97 128 ASP A O 1
ATOM 985 N N . HIS A 1 129 ? -4.934 -18.062 9.789 1 96.5 129 HIS A N 1
ATOM 986 C CA . HIS A 1 129 ? -4.074 -16.984 10.258 1 96.5 129 HIS A CA 1
ATOM 987 C C . HIS A 1 129 ? -4.613 -15.625 9.828 1 96.5 129 HIS A C 1
ATOM 989 O O . HIS A 1 129 ? -4.043 -14.594 10.18 1 96.5 129 HIS A O 1
ATOM 995 N N . ASP A 1 130 ? -5.672 -15.609 9.008 1 98 130 ASP A N 1
ATOM 996 C CA . ASP A 1 130 ? -6.266 -14.391 8.469 1 98 130 ASP A CA 1
ATOM 997 C C . ASP A 1 130 ? -5.238 -13.586 7.676 1 98 130 ASP A C 1
ATOM 999 O O . ASP A 1 130 ? -5.074 -12.383 7.902 1 98 130 ASP A O 1
ATOM 1003 N N . GLN A 1 131 ? -4.551 -14.297 6.793 1 97.94 131 GLN A N 1
ATOM 1004 C CA . GLN A 1 131 ? -3.498 -13.672 5.996 1 97.94 131 GLN A CA 1
ATOM 1005 C C . GLN A 1 131 ? -3.729 -13.906 4.504 1 97.94 131 GLN A C 1
ATOM 1007 O O . GLN A 1 131 ? -4.141 -14.992 4.094 1 97.94 131 GLN A O 1
ATOM 1012 N N . ILE A 1 132 ? -3.521 -12.906 3.754 1 98.5 132 ILE A N 1
ATOM 1013 C CA . ILE A 1 132 ? -3.529 -13.055 2.303 1 98.5 132 ILE A CA 1
ATOM 1014 C C . ILE A 1 132 ? -2.281 -13.805 1.854 1 98.5 132 ILE A C 1
ATOM 1016 O O . ILE A 1 132 ? -1.167 -13.484 2.275 1 98.5 132 ILE A O 1
ATOM 1020 N N . VAL A 1 133 ? -2.453 -14.82 1.01 1 97.81 133 VAL A N 1
ATOM 1021 C CA . VAL A 1 133 ? -1.298 -15.594 0.575 1 97.81 133 VAL A CA 1
ATOM 1022 C C . VAL A 1 133 ? -1.123 -15.461 -0.936 1 97.81 133 VAL A C 1
ATOM 1024 O O . VAL A 1 133 ? -0.102 -15.875 -1.488 1 97.81 133 VAL A O 1
ATOM 1027 N N . GLY A 1 134 ? -2.084 -14.875 -1.623 1 98.31 134 GLY A N 1
ATOM 1028 C CA . GLY A 1 134 ? -2.021 -14.625 -3.055 1 98.31 134 GLY A CA 1
ATOM 1029 C C . GLY A 1 134 ? -3.131 -13.719 -3.551 1 98.31 134 GLY A C 1
ATOM 1030 O O . GLY A 1 134 ? -4.188 -13.625 -2.924 1 98.31 134 GLY A O 1
ATOM 1031 N N . ALA A 1 135 ? -2.881 -13.062 -4.641 1 98.81 135 ALA A N 1
ATOM 1032 C CA . ALA A 1 135 ? -3.881 -12.219 -5.289 1 98.81 135 ALA A CA 1
ATOM 1033 C C . ALA A 1 135 ? -3.666 -12.172 -6.801 1 98.81 135 ALA A C 1
ATOM 1035 O O . ALA A 1 135 ? -2.527 -12.188 -7.273 1 98.81 135 ALA A O 1
ATOM 1036 N N . HIS A 1 136 ? -4.727 -12.172 -7.512 1 98.44 136 HIS A N 1
ATOM 1037 C CA . HIS A 1 136 ? -4.777 -12.039 -8.961 1 98.44 136 HIS A CA 1
ATOM 1038 C C . HIS A 1 136 ? -5.809 -10.992 -9.383 1 98.44 136 HIS A C 1
ATOM 1040 O O . HIS A 1 136 ? -6.961 -11.039 -8.938 1 98.44 136 HIS A O 1
ATOM 1046 N N . LEU A 1 137 ? -5.375 -10.062 -10.188 1 97.69 137 LEU A N 1
ATOM 1047 C CA . LEU A 1 137 ? -6.23 -8.938 -10.555 1 97.69 137 LEU A CA 1
ATOM 1048 C C . LEU A 1 137 ? -6.27 -8.758 -12.07 1 97.69 137 LEU A C 1
ATOM 1050 O O . LEU A 1 137 ? -5.266 -8.977 -12.75 1 97.69 137 LEU A O 1
ATOM 1054 N N . ILE A 1 138 ? -7.398 -8.406 -12.578 1 95.44 138 ILE A N 1
ATOM 1055 C CA . ILE A 1 138 ? -7.562 -7.961 -13.961 1 95.44 138 ILE A CA 1
ATOM 1056 C C . ILE A 1 138 ? -8.32 -6.633 -13.984 1 95.44 138 ILE A C 1
ATOM 1058 O O . ILE A 1 138 ? -9.445 -6.543 -13.484 1 95.44 138 ILE A O 1
ATOM 1062 N N . SER A 1 139 ? -7.73 -5.594 -14.438 1 95.19 139 SER A N 1
ATOM 1063 C CA . SER A 1 139 ? -8.305 -4.266 -14.602 1 95.19 139 SER A CA 1
ATOM 1064 C C . SER A 1 139 ? -7.277 -3.273 -15.133 1 95.19 139 SER A C 1
ATOM 1066 O O . SER A 1 139 ? -6.09 -3.59 -15.211 1 95.19 139 SER A O 1
ATOM 1068 N N . ASN A 1 140 ? -7.691 -2.105 -15.422 1 91.81 140 ASN A N 1
ATOM 1069 C CA . ASN A 1 140 ? -6.762 -1.071 -15.859 1 91.81 140 ASN A CA 1
ATOM 1070 C C . ASN A 1 140 ? -5.887 -0.582 -14.703 1 91.81 140 ASN A C 1
ATOM 1072 O O . ASN A 1 140 ? -4.859 0.059 -14.93 1 91.81 140 ASN A O 1
ATOM 1076 N N . GLU A 1 141 ? -6.254 -0.931 -13.461 1 94 141 GLU A N 1
ATOM 1077 C CA . GLU A 1 141 ? -5.527 -0.483 -12.273 1 94 141 GLU A CA 1
ATOM 1078 C C . GLU A 1 141 ? -4.777 -1.64 -11.617 1 94 141 GLU A C 1
ATOM 1080 O O . GLU A 1 141 ? -4.238 -1.491 -10.516 1 94 141 GLU A O 1
ATOM 1085 N N . ALA A 1 142 ? -4.777 -2.791 -12.281 1 96 142 ALA A N 1
ATOM 1086 C CA . ALA A 1 142 ? -4.285 -4.023 -11.672 1 96 142 ALA A CA 1
ATOM 1087 C C . ALA A 1 142 ? -2.822 -3.881 -11.258 1 96 142 ALA A C 1
ATOM 1089 O O . ALA A 1 142 ? -2.414 -4.383 -10.211 1 96 142 ALA A O 1
ATOM 1090 N N . ASP A 1 143 ? -2.068 -3.152 -12.062 1 94.69 143 ASP A N 1
ATOM 1091 C CA . ASP A 1 143 ? -0.635 -3.02 -11.82 1 94.69 143 ASP A CA 1
ATOM 1092 C C . ASP A 1 143 ? -0.365 -2.252 -10.531 1 94.69 143 ASP A C 1
ATOM 1094 O O . ASP A 1 143 ? 0.501 -2.637 -9.742 1 94.69 143 ASP A O 1
ATOM 1098 N N . GLU A 1 144 ? -1.104 -1.197 -10.219 1 96.31 144 GLU A N 1
ATOM 1099 C CA . GLU A 1 144 ? -0.929 -0.408 -9.008 1 96.31 144 GLU A CA 1
ATOM 1100 C C . GLU A 1 144 ? -1.555 -1.104 -7.801 1 96.31 144 GLU A C 1
ATOM 1102 O O . GLU A 1 144 ? -0.952 -1.158 -6.727 1 96.31 144 GLU A O 1
ATOM 1107 N N . LEU A 1 145 ? -2.736 -1.647 -8 1 97.81 145 LEU A N 1
ATOM 1108 C CA . LEU A 1 145 ? -3.508 -2.248 -6.922 1 97.81 145 LEU A CA 1
ATOM 1109 C C . LEU A 1 145 ? -2.791 -3.469 -6.355 1 97.81 145 LEU A C 1
ATOM 1111 O O . LEU A 1 145 ? -2.834 -3.715 -5.148 1 97.81 145 LEU A O 1
ATOM 1115 N N . ILE A 1 146 ? -2.082 -4.207 -7.188 1 98.56 146 ILE A N 1
ATOM 1116 C CA . ILE A 1 146 ? -1.45 -5.457 -6.785 1 98.56 146 ILE A CA 1
ATOM 1117 C C . ILE A 1 146 ? -0.391 -5.18 -5.719 1 98.56 146 ILE A C 1
ATOM 1119 O O . ILE A 1 146 ? -0.103 -6.039 -4.883 1 98.56 146 ILE A O 1
ATOM 1123 N N . ASN A 1 147 ? 0.186 -3.986 -5.758 1 98.5 147 ASN A N 1
ATOM 1124 C CA . ASN A 1 147 ? 1.26 -3.625 -4.836 1 98.5 147 ASN A CA 1
ATOM 1125 C C . ASN A 1 147 ? 0.768 -3.57 -3.395 1 98.5 147 ASN A C 1
ATOM 1127 O O . ASN A 1 147 ? 1.528 -3.846 -2.463 1 98.5 147 ASN A O 1
ATOM 1131 N N . HIS A 1 148 ? -0.476 -3.248 -3.172 1 98.62 148 HIS A N 1
ATOM 1132 C CA . HIS A 1 148 ? -1.038 -3.268 -1.827 1 98.62 148 HIS A CA 1
ATOM 1133 C C . HIS A 1 148 ? -1.112 -4.691 -1.281 1 98.62 148 HIS A C 1
ATOM 1135 O O . HIS A 1 148 ? -0.847 -4.922 -0.1 1 98.62 148 HIS A O 1
ATOM 1141 N N . PHE A 1 149 ? -1.458 -5.602 -2.143 1 98.62 149 PHE A N 1
ATOM 1142 C CA . PHE A 1 149 ? -1.496 -7.004 -1.735 1 98.62 149 PHE A CA 1
ATOM 1143 C C . PHE A 1 149 ? -0.09 -7.531 -1.484 1 98.62 149 PHE A C 1
ATOM 1145 O O . PHE A 1 149 ? 0.125 -8.328 -0.571 1 98.62 149 PHE A O 1
ATOM 1152 N N . ALA A 1 150 ? 0.864 -7.074 -2.336 1 98.06 150 ALA A N 1
ATOM 1153 C CA . ALA A 1 150 ? 2.258 -7.438 -2.096 1 98.06 150 ALA A CA 1
ATOM 1154 C C . ALA A 1 150 ? 2.709 -6.992 -0.708 1 98.06 150 ALA A C 1
ATOM 1156 O O . ALA A 1 150 ? 3.338 -7.766 0.023 1 98.06 150 ALA A O 1
ATOM 1157 N N . THR A 1 151 ? 2.369 -5.812 -0.354 1 98.06 151 THR A N 1
ATOM 1158 C CA . THR A 1 151 ? 2.729 -5.273 0.953 1 98.06 151 THR A CA 1
ATOM 1159 C C . THR A 1 151 ? 2.066 -6.074 2.07 1 98.06 151 THR A C 1
ATOM 1161 O O . THR A 1 151 ? 2.713 -6.418 3.062 1 98.06 151 THR A O 1
ATOM 1164 N N . ALA A 1 152 ? 0.786 -6.371 1.903 1 98.25 152 ALA A N 1
ATOM 1165 C CA . ALA A 1 152 ? 0.049 -7.125 2.916 1 98.25 152 ALA A CA 1
ATOM 1166 C C . ALA A 1 152 ? 0.68 -8.492 3.145 1 98.25 152 ALA A C 1
ATOM 1168 O O . ALA A 1 152 ? 0.824 -8.938 4.289 1 98.25 152 ALA A O 1
ATOM 1169 N N . ILE A 1 153 ? 1.059 -9.141 2.053 1 97.12 153 ILE A N 1
ATOM 1170 C CA . ILE A 1 153 ? 1.655 -10.469 2.145 1 97.12 153 ILE A CA 1
ATOM 1171 C C . ILE A 1 153 ? 3.023 -10.375 2.812 1 97.12 153 ILE A C 1
ATOM 1173 O O . ILE A 1 153 ? 3.322 -11.133 3.742 1 97.12 153 ILE A O 1
ATOM 1177 N N . ARG A 1 154 ? 3.805 -9.445 2.412 1 95.69 154 ARG A N 1
ATOM 1178 C CA . ARG A 1 154 ? 5.168 -9.305 2.91 1 95.69 154 ARG A CA 1
ATOM 1179 C C . ARG A 1 154 ? 5.176 -9.062 4.418 1 95.69 154 ARG A C 1
ATOM 1181 O O . ARG A 1 154 ? 6.004 -9.625 5.137 1 95.69 154 ARG A O 1
ATOM 1188 N N . PHE A 1 155 ? 4.25 -8.281 4.887 1 95.44 155 PHE A N 1
ATOM 1189 C CA . PHE A 1 155 ? 4.312 -7.848 6.277 1 95.44 155 PHE A CA 1
ATOM 1190 C C . PHE A 1 155 ? 3.268 -8.57 7.117 1 95.44 155 PHE A C 1
ATOM 1192 O O . PHE A 1 155 ? 3.078 -8.25 8.289 1 95.44 155 PHE A O 1
ATOM 1199 N N . GLY A 1 156 ? 2.584 -9.484 6.484 1 96.38 156 GLY A N 1
ATOM 1200 C CA . GLY A 1 156 ? 1.623 -10.297 7.211 1 96.38 156 GLY A CA 1
ATOM 1201 C C . GLY A 1 156 ? 0.461 -9.5 7.766 1 96.38 156 GLY A C 1
ATOM 1202 O O . GLY A 1 156 ? -0.001 -9.758 8.883 1 96.38 156 GLY A O 1
ATOM 1203 N N . ILE A 1 157 ? 0.02 -8.461 7.062 1 95.81 157 ILE A N 1
ATOM 1204 C CA . ILE A 1 157 ? -1.144 -7.684 7.477 1 95.81 157 ILE A CA 1
ATOM 1205 C C . ILE A 1 157 ? -2.408 -8.523 7.316 1 95.81 157 ILE A C 1
ATOM 1207 O O . ILE A 1 157 ? -2.668 -9.062 6.242 1 95.81 157 ILE A O 1
ATOM 1211 N N . SER A 1 158 ? -3.191 -8.609 8.328 1 97.38 158 SER A N 1
ATOM 1212 C CA . SER A 1 158 ? -4.383 -9.453 8.281 1 97.38 158 SER A CA 1
ATOM 1213 C C . SER A 1 158 ? -5.488 -8.797 7.457 1 97.38 158 SER A C 1
ATOM 1215 O O . SER A 1 158 ? -5.477 -7.582 7.246 1 97.38 158 SER A O 1
ATOM 1217 N N . THR A 1 159 ? -6.422 -9.633 6.996 1 97.75 159 THR A N 1
ATOM 1218 C CA . THR A 1 159 ? -7.543 -9.078 6.246 1 97.75 159 THR A CA 1
ATOM 1219 C C . THR A 1 159 ? -8.375 -8.148 7.125 1 97.75 159 THR A C 1
ATOM 1221 O O . THR A 1 159 ? -8.906 -7.145 6.648 1 97.75 159 THR A O 1
ATOM 1224 N N . LYS A 1 160 ? -8.469 -8.453 8.398 1 95.25 160 LYS A N 1
ATOM 1225 C CA . LYS A 1 160 ? -9.203 -7.598 9.328 1 95.25 160 LYS A CA 1
ATOM 1226 C C . LYS A 1 160 ? -8.562 -6.219 9.43 1 95.25 160 LYS A C 1
ATOM 1228 O O . LYS A 1 160 ? -9.25 -5.199 9.375 1 95.25 160 LYS A O 1
ATOM 1233 N N . GLU A 1 161 ? -7.277 -6.219 9.562 1 93.38 161 GLU A N 1
ATOM 1234 C CA . GLU A 1 161 ? -6.535 -4.965 9.633 1 93.38 161 GLU A CA 1
ATOM 1235 C C . GLU A 1 161 ? -6.652 -4.18 8.328 1 93.38 161 GLU A C 1
ATOM 1237 O O . GLU A 1 161 ? -6.844 -2.963 8.344 1 93.38 161 GLU A O 1
ATOM 1242 N N . LEU A 1 162 ? -6.535 -4.898 7.234 1 95.56 162 LEU A N 1
ATOM 1243 C CA . LEU A 1 162 ? -6.609 -4.25 5.93 1 95.56 162 LEU A CA 1
ATOM 1244 C C . LEU A 1 162 ? -7.996 -3.656 5.695 1 95.56 162 LEU A C 1
ATOM 1246 O O . LEU A 1 162 ? -8.117 -2.568 5.129 1 95.56 162 LEU A O 1
ATOM 1250 N N . LYS A 1 163 ? -9.008 -4.316 6.164 1 93.31 163 LYS A N 1
ATOM 1251 C CA . LYS A 1 163 ? -10.375 -3.844 6.004 1 93.31 163 LYS A CA 1
ATOM 1252 C C . LYS A 1 163 ? -10.609 -2.561 6.793 1 93.31 163 LYS A C 1
ATOM 1254 O O . LYS A 1 163 ? -11.5 -1.771 6.461 1 93.31 163 LYS A O 1
ATOM 1259 N N . GLN A 1 164 ? -9.773 -2.322 7.723 1 90.62 164 GLN A N 1
ATOM 1260 C CA . GLN A 1 164 ? -9.945 -1.159 8.586 1 90.62 164 GLN A CA 1
ATOM 1261 C C . GLN A 1 164 ? -9.172 0.042 8.055 1 90.62 164 GLN A C 1
ATOM 1263 O O . GLN A 1 164 ? -9.328 1.159 8.555 1 90.62 164 GLN A O 1
ATOM 1268 N N . MET A 1 165 ? -8.352 -0.243 7.113 1 92.56 165 MET A N 1
ATOM 1269 C CA . MET A 1 165 ? -7.625 0.865 6.5 1 92.56 165 MET A CA 1
ATOM 1270 C C . MET A 1 165 ? -8.586 1.852 5.844 1 92.56 165 MET A C 1
ATOM 1272 O O . MET A 1 165 ? -9.594 1.449 5.262 1 92.56 165 MET A O 1
ATOM 1276 N N . ILE A 1 166 ? -8.242 3.1 5.941 1 91.44 166 ILE A N 1
ATOM 1277 C CA . ILE A 1 166 ? -8.898 4.137 5.156 1 91.44 166 ILE A CA 1
ATOM 1278 C C . ILE A 1 166 ? -7.98 4.59 4.023 1 91.44 166 ILE A C 1
ATOM 1280 O O . ILE A 1 166 ? -6.934 5.195 4.27 1 91.44 166 ILE A O 1
ATOM 1284 N N . PHE A 1 167 ? -8.367 4.266 2.854 1 94.5 167 PHE A N 1
ATOM 1285 C CA . PHE A 1 167 ? -7.605 4.68 1.684 1 94.5 167 PHE A CA 1
ATOM 1286 C C . PHE A 1 167 ? -8.203 5.934 1.06 1 94.5 167 PHE A C 1
ATOM 1288 O O . PHE A 1 167 ? -9.391 6.227 1.252 1 94.5 167 PHE A O 1
ATOM 1295 N N . ALA A 1 168 ? -7.316 6.645 0.363 1 92.38 168 ALA A N 1
ATOM 1296 C CA . ALA A 1 168 ? -7.82 7.789 -0.395 1 92.38 168 ALA A CA 1
ATOM 1297 C C . ALA A 1 168 ? -8.914 7.363 -1.366 1 92.38 168 ALA A C 1
ATOM 1299 O O . ALA A 1 168 ? -8.828 6.305 -1.994 1 92.38 168 ALA A O 1
ATOM 1300 N N . TYR A 1 169 ? -9.961 8.195 -1.46 1 89.88 169 TYR A N 1
ATOM 1301 C CA . TYR A 1 169 ? -11.094 7.918 -2.338 1 89.88 169 TYR A CA 1
ATOM 1302 C C . TYR A 1 169 ? -11.328 9.07 -3.305 1 89.88 169 TYR A C 1
ATOM 1304 O O . TYR A 1 169 ? -11.289 10.242 -2.91 1 89.88 169 TYR A O 1
ATOM 1312 N N . PRO A 1 170 ? -11.508 8.82 -4.566 1 88.75 170 PRO A N 1
ATOM 1313 C CA . PRO A 1 170 ? -11.641 7.512 -5.207 1 88.75 170 PRO A CA 1
ATOM 1314 C C . PRO A 1 170 ? -10.305 6.953 -5.691 1 88.75 170 PRO A C 1
ATOM 1316 O O . PRO A 1 170 ? -9.5 7.684 -6.273 1 88.75 170 PRO A O 1
ATOM 1319 N N . THR A 1 171 ? -9.906 5.812 -5.277 1 92.38 171 THR A N 1
ATOM 1320 C CA . THR A 1 171 ? -8.773 5.055 -5.781 1 92.38 171 THR A CA 1
ATOM 1321 C C . THR A 1 171 ? -9.102 3.564 -5.844 1 92.38 171 THR A C 1
ATOM 1323 O O . THR A 1 171 ? -10.07 3.111 -5.23 1 92.38 171 THR A O 1
ATOM 1326 N N . ALA A 1 172 ? -8.383 2.85 -6.594 1 93.12 172 ALA A N 1
ATOM 1327 C CA . ALA A 1 172 ? -8.562 1.4 -6.637 1 93.12 172 ALA A CA 1
ATOM 1328 C C . ALA A 1 172 ? -8.352 0.778 -5.262 1 93.12 172 ALA A C 1
ATOM 1330 O O . ALA A 1 172 ? -9.039 -0.18 -4.895 1 93.12 172 ALA A O 1
ATOM 1331 N N . ALA A 1 173 ? -7.438 1.377 -4.488 1 96.31 173 ALA A N 1
ATOM 1332 C CA . ALA A 1 173 ? -7.137 0.86 -3.156 1 96.31 173 ALA A CA 1
ATOM 1333 C C . ALA A 1 173 ? -8.359 0.937 -2.25 1 96.31 173 ALA A C 1
ATOM 1335 O O . ALA A 1 173 ? -8.523 0.112 -1.347 1 96.31 173 ALA A O 1
ATOM 1336 N N . SER A 1 174 ? -9.195 1.931 -2.498 1 93.38 174 SER A N 1
ATOM 1337 C CA . SER A 1 174 ? -10.383 2.107 -1.669 1 93.38 174 SER A CA 1
ATOM 1338 C C . SER A 1 174 ? -11.344 0.934 -1.825 1 93.38 174 SER A C 1
ATOM 1340 O O . SER A 1 174 ? -12.258 0.762 -1.016 1 93.38 174 SER A O 1
ATOM 1342 N N . ASP A 1 175 ? -11.148 0.059 -2.838 1 94.19 175 ASP A N 1
ATOM 1343 C CA . ASP A 1 175 ? -12.008 -1.095 -3.084 1 94.19 175 ASP A CA 1
ATOM 1344 C C . ASP A 1 175 ? -11.516 -2.32 -2.318 1 94.19 175 ASP A C 1
ATOM 1346 O O . ASP A 1 175 ? -12.211 -3.336 -2.246 1 94.19 175 ASP A O 1
ATOM 1350 N N . ILE A 1 176 ? -10.32 -2.273 -1.703 1 97.19 176 ILE A N 1
ATOM 1351 C CA . ILE A 1 176 ? -9.656 -3.441 -1.143 1 97.19 176 ILE A CA 1
ATOM 1352 C C . ILE A 1 176 ? -10.531 -4.066 -0.057 1 97.19 176 ILE A C 1
ATOM 1354 O O . ILE A 1 176 ? -10.672 -5.289 0.004 1 97.19 176 ILE A O 1
ATOM 1358 N N . ALA A 1 177 ? -11.125 -3.209 0.732 1 94.88 177 ALA A N 1
ATOM 1359 C CA . ALA A 1 177 ? -11.945 -3.746 1.813 1 94.88 177 ALA A CA 1
ATOM 1360 C C . ALA A 1 177 ? -13.062 -4.629 1.267 1 94.88 177 ALA A C 1
ATOM 1362 O O . ALA A 1 177 ? -13.422 -5.641 1.876 1 94.88 177 ALA A O 1
ATOM 1363 N N . HIS A 1 178 ? -13.578 -4.297 0.109 1 94.25 178 HIS A N 1
ATOM 1364 C CA . HIS A 1 178 ? -14.68 -5.027 -0.503 1 94.25 178 HIS A CA 1
ATOM 1365 C C . HIS A 1 178 ? -14.188 -6.301 -1.182 1 94.25 178 HIS A C 1
ATOM 1367 O O . HIS A 1 178 ? -14.992 -7.145 -1.587 1 94.25 178 HIS A O 1
ATOM 1373 N N . MET A 1 179 ? -12.922 -6.477 -1.367 1 96.75 179 MET A N 1
ATOM 1374 C CA . MET A 1 179 ? -12.328 -7.645 -2.014 1 96.75 179 MET A CA 1
ATOM 1375 C C . MET A 1 179 ? -12.023 -8.734 -0.991 1 96.75 179 MET A C 1
ATOM 1377 O O . MET A 1 179 ? -11.648 -9.852 -1.359 1 96.75 179 MET A O 1
ATOM 1381 N N . LEU A 1 180 ? -12.164 -8.344 0.284 1 96.56 180 LEU A N 1
ATOM 1382 C CA . LEU A 1 180 ? -11.75 -9.234 1.362 1 96.56 180 LEU A CA 1
ATOM 1383 C C . LEU A 1 180 ? -12.953 -9.719 2.162 1 96.56 180 LEU A C 1
ATOM 1385 O O . LEU A 1 180 ? -13.984 -9.031 2.223 1 96.56 180 LEU A O 1
ATOM 1389 N N . MET B 1 1 ? -27.031 17.812 27.531 1 35.16 1 MET B N 1
ATOM 1390 C CA . MET B 1 1 ? -26.25 17.359 28.672 1 35.16 1 MET B CA 1
ATOM 1391 C C . MET B 1 1 ? -25.391 18.5 29.234 1 35.16 1 MET B C 1
ATOM 1393 O O . MET B 1 1 ? -24.859 19.312 28.484 1 35.16 1 MET B O 1
ATOM 1397 N N . ASN B 1 2 ? -25.75 19.016 30.281 1 35.75 2 ASN B N 1
ATOM 1398 C CA . ASN B 1 2 ? -25.141 20.188 30.922 1 35.75 2 ASN B CA 1
ATOM 1399 C C . ASN B 1 2 ? -23.641 20 31.094 1 35.75 2 ASN B C 1
ATOM 1401 O O . ASN B 1 2 ? -23.188 19.391 32.062 1 35.75 2 ASN B O 1
ATOM 1405 N N . LEU B 1 3 ? -22.844 19.984 30.031 1 45.84 3 LEU B N 1
ATOM 1406 C CA . LEU B 1 3 ? -21.391 19.781 30.016 1 45.84 3 LEU B CA 1
ATOM 1407 C C . LEU B 1 3 ? -20.719 20.75 30.984 1 45.84 3 LEU B C 1
ATOM 1409 O O . LEU B 1 3 ? -19.609 20.484 31.469 1 45.84 3 LEU B O 1
ATOM 1413 N N . GLU B 1 4 ? -21.172 21.875 31.25 1 46.53 4 GLU B N 1
ATOM 1414 C CA . GLU B 1 4 ? -20.609 22.844 32.188 1 46.53 4 GLU B CA 1
ATOM 1415 C C . GLU B 1 4 ? -20.469 22.25 33.594 1 46.53 4 GLU B C 1
ATOM 1417 O O . GLU B 1 4 ? -19.516 22.547 34.312 1 46.53 4 GLU B O 1
ATOM 1422 N N . LYS B 1 5 ? -21.531 21.609 34.156 1 52.25 5 LYS B N 1
ATOM 1423 C CA . LYS B 1 5 ? -21.469 21.172 35.562 1 52.25 5 LYS B CA 1
ATOM 1424 C C . LYS B 1 5 ? -20.453 20.062 35.75 1 52.25 5 LYS B C 1
ATOM 1426 O O . LYS B 1 5 ? -20.047 19.766 36.875 1 52.25 5 LYS B O 1
ATOM 1431 N N . GLY B 1 6 ? -20.078 19.203 34.781 1 50.38 6 GLY B N 1
ATOM 1432 C CA . GLY B 1 6 ? -19.203 18.062 34.969 1 50.38 6 GLY B CA 1
ATOM 1433 C C . GLY B 1 6 ? -17.734 18.391 34.719 1 50.38 6 GLY B C 1
ATOM 1434 O O . GLY B 1 6 ? -16.891 17.484 34.688 1 50.38 6 GLY B O 1
ATOM 1435 N N . ASN B 1 7 ? -17.234 19.641 34.844 1 52.19 7 ASN B N 1
ATOM 1436 C CA . ASN B 1 7 ? -15.844 20.047 34.656 1 52.19 7 ASN B CA 1
ATOM 1437 C C . ASN B 1 7 ? -15.266 19.484 33.375 1 52.19 7 ASN B C 1
ATOM 1439 O O . ASN B 1 7 ? -14.164 18.938 33.375 1 52.19 7 ASN B O 1
ATOM 1443 N N . ILE B 1 8 ? -16.109 19.219 32.5 1 49.97 8 ILE B N 1
ATOM 1444 C CA . ILE B 1 8 ? -15.68 18.719 31.188 1 49.97 8 ILE B CA 1
ATOM 1445 C C . ILE B 1 8 ? -15.391 19.891 30.25 1 49.97 8 ILE B C 1
ATOM 1447 O O . ILE B 1 8 ? -16.266 20.719 30 1 49.97 8 ILE B O 1
ATOM 1451 N N . GLU B 1 9 ? -14.164 20.219 29.953 1 55.22 9 GLU B N 1
ATOM 1452 C CA . GLU B 1 9 ? -13.773 21.234 28.984 1 55.22 9 GLU B CA 1
ATOM 1453 C C . GLU B 1 9 ? -14.219 20.875 27.578 1 55.22 9 GLU B C 1
ATOM 1455 O O . GLU B 1 9 ? -14.078 19.719 27.156 1 55.22 9 GLU B O 1
ATOM 1460 N N . ARG B 1 10 ? -14.953 21.688 26.953 1 56.62 10 ARG B N 1
ATOM 1461 C CA . ARG B 1 10 ? -15.406 21.531 25.578 1 56.62 10 ARG B CA 1
ATOM 1462 C C . ARG B 1 10 ? -14.57 22.375 24.625 1 56.62 10 ARG B C 1
ATOM 1464 O O . ARG B 1 10 ? -14.102 23.453 24.984 1 56.62 10 ARG B O 1
ATOM 1471 N N . LYS B 1 11 ? -14.125 21.734 23.531 1 59.31 11 LYS B N 1
ATOM 1472 C CA . LYS B 1 11 ? -13.641 22.516 22.391 1 59.31 11 LYS B CA 1
ATOM 1473 C C . LYS B 1 11 ? -14.727 22.641 21.328 1 59.31 11 LYS B C 1
ATOM 1475 O O . LYS B 1 11 ? -15.828 22.125 21.484 1 59.31 11 LYS B O 1
ATOM 1480 N N . LYS B 1 12 ? -14.602 23.531 20.312 1 54.41 12 LYS B N 1
ATOM 1481 C CA . LYS B 1 12 ? -15.602 23.906 19.328 1 54.41 12 LYS B CA 1
ATOM 1482 C C . LYS B 1 12 ? -16.406 22.703 18.859 1 54.41 12 LYS B C 1
ATOM 1484 O O . LYS B 1 12 ? -17.609 22.812 18.594 1 54.41 12 LYS B O 1
ATOM 1489 N N . HIS B 1 13 ? -15.719 21.438 18.812 1 56.28 13 HIS B N 1
ATOM 1490 C CA . HIS B 1 13 ? -16.469 20.375 18.141 1 56.28 13 HIS B CA 1
ATOM 1491 C C . HIS B 1 13 ? -16.672 19.188 19.078 1 56.28 13 HIS B C 1
ATOM 1493 O O . HIS B 1 13 ? -17.031 18.094 18.609 1 56.28 13 HIS B O 1
ATOM 1499 N N . GLY B 1 14 ? -16.578 19.359 20.391 1 61.22 14 GLY B N 1
ATOM 1500 C CA . GLY B 1 14 ? -16.875 18.281 21.328 1 61.22 14 GLY B CA 1
ATOM 1501 C C . GLY B 1 14 ? -16.062 18.359 22.594 1 61.22 14 GLY B C 1
ATOM 1502 O O . GLY B 1 14 ? -15.438 19.375 22.891 1 61.22 14 GLY B O 1
ATOM 1503 N N . VAL B 1 15 ? -16.203 17.266 23.453 1 63.56 15 VAL B N 1
ATOM 1504 C CA . VAL B 1 15 ? -15.469 17.156 24.719 1 63.56 15 VAL B CA 1
ATOM 1505 C C . VAL B 1 15 ? -13.969 17.078 24.438 1 63.56 15 VAL B C 1
ATOM 1507 O O . VAL B 1 15 ? -13.531 16.328 23.562 1 63.56 15 VAL B O 1
ATOM 1510 N N . HIS B 1 16 ? -13.188 17.828 24.984 1 64.81 16 HIS B N 1
ATOM 1511 C CA . HIS B 1 16 ? -11.734 17.797 24.875 1 64.81 16 HIS B CA 1
ATOM 1512 C C . HIS B 1 16 ? -11.172 16.516 25.5 1 64.81 16 HIS B C 1
ATOM 1514 O O . HIS B 1 16 ? -11.281 16.328 26.703 1 64.81 16 HIS B O 1
ATOM 1520 N N . VAL B 1 17 ? -10.734 15.484 24.672 1 64.44 17 VAL B N 1
ATOM 1521 C CA . VAL B 1 17 ? -10.258 14.211 25.188 1 64.44 17 VAL B CA 1
ATOM 1522 C C . VAL B 1 17 ? -8.797 14.008 24.797 1 64.44 17 VAL B C 1
ATOM 1524 O O . VAL B 1 17 ? -8.32 14.586 23.828 1 64.44 17 VAL B O 1
ATOM 1527 N N . ASN B 1 18 ? -8.102 13.375 25.688 1 60.59 18 ASN B N 1
ATOM 1528 C CA . ASN B 1 18 ? -6.73 12.984 25.391 1 60.59 18 ASN B CA 1
ATOM 1529 C C . ASN B 1 18 ? -6.68 11.797 24.438 1 60.59 18 ASN B C 1
ATOM 1531 O O . ASN B 1 18 ? -7.703 11.391 23.891 1 60.59 18 ASN B O 1
ATOM 1535 N N . GLU B 1 19 ? -5.457 11.242 24.25 1 61.19 19 GLU B N 1
ATOM 1536 C CA . GLU B 1 19 ? -5.234 10.172 23.281 1 61.19 19 GLU B CA 1
ATOM 1537 C C . GLU B 1 19 ? -5.961 8.891 23.688 1 61.19 19 GLU B C 1
ATOM 1539 O O . GLU B 1 19 ? -6.145 7.988 22.875 1 61.19 19 GLU B O 1
ATOM 1544 N N . TYR B 1 20 ? -6.5 8.891 24.828 1 60.66 20 TYR B N 1
ATOM 1545 C CA . TYR B 1 20 ? -7.227 7.73 25.344 1 60.66 20 TYR B CA 1
ATOM 1546 C C . TYR B 1 20 ? -8.727 7.984 25.344 1 60.66 20 TYR B C 1
ATOM 1548 O O . TYR B 1 20 ? -9.5 7.184 25.859 1 60.66 20 TYR B O 1
ATOM 1556 N N . LEU B 1 21 ? -9.133 9.086 24.75 1 65.69 21 LEU B N 1
ATOM 1557 C CA . LEU B 1 21 ? -10.523 9.539 24.672 1 65.69 21 LEU B CA 1
ATOM 1558 C C . LEU B 1 21 ? -11.062 9.867 26.062 1 65.69 21 LEU B C 1
ATOM 1560 O O . LEU B 1 21 ? -12.266 9.742 26.312 1 65.69 21 LEU B O 1
ATOM 1564 N N . GLN B 1 22 ? -10.164 10.109 26.812 1 63.78 22 GLN B N 1
ATOM 1565 C CA . GLN B 1 22 ? -10.523 10.516 28.172 1 63.78 22 GLN B CA 1
ATOM 1566 C C . GLN B 1 22 ? -10.555 12.031 28.312 1 63.78 22 GLN B C 1
ATOM 1568 O O . GLN B 1 22 ? -9.711 12.727 27.75 1 63.78 22 GLN B O 1
ATOM 1573 N N . SER B 1 23 ? -11.633 12.484 28.922 1 61.69 23 SER B N 1
ATOM 1574 C CA . SER B 1 23 ? -11.742 13.922 29.141 1 61.69 23 SER B CA 1
ATOM 1575 C C . SER B 1 23 ? -10.523 14.461 29.891 1 61.69 23 SER B C 1
ATOM 1577 O O . SER B 1 23 ? -10.078 13.867 30.875 1 61.69 23 SER B O 1
ATOM 1579 N N . VAL B 1 24 ? -9.898 15.508 29.219 1 67 24 VAL B N 1
ATOM 1580 C CA . VAL B 1 24 ? -8.734 16.141 29.844 1 67 24 VAL B CA 1
ATOM 1581 C C . VAL B 1 24 ? -9.125 16.75 31.172 1 67 24 VAL B C 1
ATOM 1583 O O . VAL B 1 24 ? -8.336 16.75 32.125 1 67 24 VAL B O 1
ATOM 1586 N N . SER B 1 25 ? -10.344 17.156 31.203 1 65.12 25 SER B N 1
ATOM 1587 C CA . SER B 1 25 ? -10.734 17.922 32.375 1 65.12 25 SER B CA 1
ATOM 1588 C C . SER B 1 25 ? -11.398 17.031 33.438 1 65.12 25 SER B C 1
ATOM 1590 O O . SER B 1 25 ? -11.43 17.359 34.594 1 65.12 25 SER B O 1
ATOM 1592 N N . ASN B 1 26 ? -11.938 15.898 33.031 1 63.34 26 ASN B N 1
ATOM 1593 C CA . ASN B 1 26 ? -12.609 14.977 33.938 1 63.34 26 ASN B CA 1
ATOM 1594 C C . ASN B 1 26 ? -12.211 13.531 33.656 1 63.34 26 ASN B C 1
ATOM 1596 O O . ASN B 1 26 ? -12.734 12.906 32.719 1 63.34 26 ASN B O 1
ATOM 1600 N N . PRO B 1 27 ? -11.211 13.031 34.375 1 64.75 27 PRO B N 1
ATOM 1601 C CA . PRO B 1 27 ? -10.68 11.695 34.125 1 64.75 27 PRO B CA 1
ATOM 1602 C C . PRO B 1 27 ? -11.75 10.602 34.156 1 64.75 27 PRO B C 1
ATOM 1604 O O . PRO B 1 27 ? -11.523 9.492 33.688 1 64.75 27 PRO B O 1
ATOM 1607 N N . ASN B 1 28 ? -12.906 10.906 34.656 1 62.72 28 ASN B N 1
ATOM 1608 C CA . ASN B 1 28 ? -13.953 9.898 34.75 1 62.72 28 ASN B CA 1
ATOM 1609 C C . ASN B 1 28 ? -14.812 9.875 33.469 1 62.72 28 ASN B C 1
ATOM 1611 O O . ASN B 1 28 ? -15.719 9.055 33.344 1 62.72 28 ASN B O 1
ATOM 1615 N N . VAL B 1 29 ? -14.562 10.797 32.625 1 63.59 29 VAL B N 1
ATOM 1616 C CA . VAL B 1 29 ? -15.398 10.969 31.453 1 63.59 29 VAL B CA 1
ATOM 1617 C C . VAL B 1 29 ? -14.609 10.602 30.203 1 63.59 29 VAL B C 1
ATOM 1619 O O . VAL B 1 29 ? -13.469 11.016 30.031 1 63.59 29 VAL B O 1
ATOM 1622 N N . TYR B 1 30 ? -15.016 9.672 29.484 1 63.91 30 TYR B N 1
ATOM 1623 C CA . TYR B 1 30 ? -14.516 9.336 28.156 1 63.91 30 TYR B CA 1
ATOM 1624 C C . TYR B 1 30 ? -15.508 9.75 27.078 1 63.91 30 TYR B C 1
ATOM 1626 O O . TYR B 1 30 ? -16.719 9.797 27.328 1 63.91 30 TYR B O 1
ATOM 1634 N N . ALA B 1 31 ? -15.094 10.32 26.031 1 62.31 31 ALA B N 1
ATOM 1635 C CA . ALA B 1 31 ? -15.969 10.719 24.922 1 62.31 31 ALA B CA 1
ATOM 1636 C C . ALA B 1 31 ? -15.531 10.062 23.609 1 62.31 31 ALA B C 1
ATOM 1638 O O . ALA B 1 31 ? -14.336 9.867 23.375 1 62.31 31 ALA B O 1
ATOM 1639 N N . ALA B 1 32 ? -16.484 9.445 22.906 1 59.78 32 ALA B N 1
ATOM 1640 C CA . ALA B 1 32 ? -16.25 8.789 21.625 1 59.78 32 ALA B CA 1
ATOM 1641 C C . ALA B 1 32 ? -17.156 9.367 20.531 1 59.78 32 ALA B C 1
ATOM 1643 O O . ALA B 1 32 ? -18.172 10 20.828 1 59.78 32 ALA B O 1
ATOM 1644 N N . GLY B 1 33 ? -16.594 9.289 19.266 1 52.91 33 GLY B N 1
ATOM 1645 C CA . GLY B 1 33 ? -17.391 9.727 18.125 1 52.91 33 GLY B CA 1
ATOM 1646 C C . GLY B 1 33 ? -17.5 11.242 18.031 1 52.91 33 GLY B C 1
ATOM 1647 O O . GLY B 1 33 ? -16.516 11.953 18.188 1 52.91 33 GLY B O 1
ATOM 1648 N N . ASP B 1 34 ? -18.766 11.758 17.641 1 53.97 34 ASP B N 1
ATOM 1649 C CA . ASP B 1 34 ? -19.094 13.164 17.438 1 53.97 34 ASP B CA 1
ATOM 1650 C C . ASP B 1 34 ? -18.969 13.953 18.734 1 53.97 34 ASP B C 1
ATOM 1652 O O . ASP B 1 34 ? -18.828 15.18 18.719 1 53.97 34 ASP B O 1
ATOM 1656 N N . ALA B 1 35 ? -18.984 13.227 19.734 1 56.06 35 ALA B N 1
ATOM 1657 C CA . ALA B 1 35 ? -18.984 13.945 21.016 1 56.06 35 ALA B CA 1
ATOM 1658 C C . ALA B 1 35 ? -17.562 14.281 21.438 1 56.06 35 ALA B C 1
ATOM 1660 O O . ALA B 1 35 ? -17.344 15.172 22.266 1 56.06 35 ALA B O 1
ATOM 1661 N N . ALA B 1 36 ? -16.469 13.547 20.953 1 54.53 36 ALA B N 1
ATOM 1662 C CA . ALA B 1 36 ? -15.062 13.797 21.297 1 54.53 36 ALA B CA 1
ATOM 1663 C C . ALA B 1 36 ? -14.445 14.82 20.344 1 54.53 36 ALA B C 1
ATOM 1665 O O . ALA B 1 36 ? -14.633 14.742 19.125 1 54.53 36 ALA B O 1
ATOM 1666 N N . ALA B 1 37 ? -14.062 16 20.844 1 51.06 37 ALA B N 1
ATOM 1667 C CA . ALA B 1 37 ? -13.312 16.969 20.047 1 51.06 37 ALA B CA 1
ATOM 1668 C C . ALA B 1 37 ? -12.023 16.359 19.516 1 51.06 37 ALA B C 1
ATOM 1670 O O . ALA B 1 37 ? -10.938 16.625 20.031 1 51.06 37 ALA B O 1
ATOM 1671 N N . THR B 1 38 ? -12.141 15.203 19.031 1 50.38 38 THR B N 1
ATOM 1672 C CA . THR B 1 38 ? -10.938 14.586 18.484 1 50.38 38 THR B CA 1
ATOM 1673 C C . THR B 1 38 ? -10.695 15.039 17.047 1 50.38 38 THR B C 1
ATOM 1675 O O . THR B 1 38 ? -11.633 15.414 16.344 1 50.38 38 THR B O 1
ATOM 1678 N N . ASP B 1 39 ? -9.516 15.438 16.844 1 44.22 39 ASP B N 1
ATOM 1679 C CA . ASP B 1 39 ? -9.148 15.859 15.492 1 44.22 39 ASP B CA 1
ATOM 1680 C C . ASP B 1 39 ? -9.641 14.859 14.453 1 44.22 39 ASP B C 1
ATOM 1682 O O . ASP B 1 39 ? -9.422 15.047 13.25 1 44.22 39 ASP B O 1
ATOM 1686 N N . GLY B 1 40 ? -10.109 13.812 14.891 1 42.12 40 GLY B N 1
ATOM 1687 C CA . GLY B 1 40 ? -10.492 12.867 13.852 1 42.12 40 GLY B CA 1
ATOM 1688 C C . GLY B 1 40 ? -11.758 13.273 13.125 1 42.12 40 GLY B C 1
ATOM 1689 O O . GLY B 1 40 ? -12.562 14.039 13.648 1 42.12 40 GLY B O 1
ATOM 1690 N N . LEU B 1 41 ? -11.664 13.305 11.844 1 39.69 41 LEU B N 1
ATOM 1691 C CA . LEU B 1 41 ? -12.836 13.594 11.023 1 39.69 41 LEU B CA 1
ATOM 1692 C C . LEU B 1 41 ? -14.055 12.828 11.531 1 39.69 41 LEU B C 1
ATOM 1694 O O . LEU B 1 41 ? -13.938 11.672 11.945 1 39.69 41 LEU B O 1
ATOM 1698 N N . PRO B 1 42 ? -15.102 13.438 11.852 1 39.09 42 PRO B N 1
ATOM 1699 C CA . PRO B 1 42 ? -16.391 12.914 12.297 1 39.09 42 PRO B CA 1
ATOM 1700 C C . PRO B 1 42 ? -16.844 11.695 11.492 1 39.09 42 PRO B C 1
ATOM 1702 O O . PRO B 1 42 ? -18 11.266 11.602 1 39.09 42 PRO B O 1
ATOM 1705 N N . LEU B 1 43 ? -16.125 11.219 10.531 1 35.47 43 LEU B N 1
ATOM 1706 C CA . LEU B 1 43 ? -16.797 10.164 9.781 1 35.47 43 LEU B CA 1
ATOM 1707 C C . LEU B 1 43 ? -17.062 8.945 10.664 1 35.47 43 LEU B C 1
ATOM 1709 O O . LEU B 1 43 ? -16.359 8.734 11.656 1 35.47 43 LEU B O 1
ATOM 1713 N N . THR B 1 44 ? -18.078 8.141 10.383 1 36.53 44 THR B N 1
ATOM 1714 C CA . THR B 1 44 ? -18.812 7.031 11 1 36.53 44 THR B CA 1
ATOM 1715 C C . THR B 1 44 ? -17.828 6.012 11.586 1 36.53 44 THR B C 1
ATOM 1717 O O . THR B 1 44 ? -18.047 5.516 12.695 1 36.53 44 THR B O 1
ATOM 1720 N N . PRO B 1 45 ? -16.953 5.488 10.781 1 40.25 45 PRO B N 1
ATOM 1721 C CA . PRO B 1 45 ? -16.234 4.344 11.336 1 40.25 45 PRO B CA 1
ATOM 1722 C C . PRO B 1 45 ? -15.375 4.715 12.547 1 40.25 45 PRO B C 1
ATOM 1724 O O . PRO B 1 45 ? -15.086 3.863 13.391 1 40.25 45 PRO B O 1
ATOM 1727 N N . VAL B 1 46 ? -15.102 5.91 12.734 1 42.88 46 VAL B N 1
ATOM 1728 C CA . VAL B 1 46 ? -14.289 6.367 13.852 1 42.88 46 VAL B CA 1
ATOM 1729 C C . VAL B 1 46 ? -15.062 6.199 15.156 1 42.88 46 VAL B C 1
ATOM 1731 O O . VAL B 1 46 ? -14.484 5.848 16.188 1 42.88 46 VAL B O 1
ATOM 1734 N N . ALA B 1 47 ? -16.297 6.32 14.945 1 44.5 47 ALA B N 1
ATOM 1735 C CA . ALA B 1 47 ? -17.078 6.281 16.188 1 44.5 47 ALA B CA 1
ATOM 1736 C C . ALA B 1 47 ? -17 4.902 16.828 1 44.5 47 ALA B C 1
ATOM 1738 O O . ALA B 1 47 ? -16.875 4.789 18.047 1 44.5 47 ALA B O 1
ATOM 1739 N N . SER B 1 48 ? -17.078 3.916 15.977 1 44.34 48 SER B N 1
ATOM 1740 C CA . SER B 1 48 ? -17.078 2.576 16.547 1 44.34 48 SER B CA 1
ATOM 1741 C C . SER B 1 48 ? -15.727 2.236 17.172 1 44.34 48 SER B C 1
ATOM 1743 O O . SER B 1 48 ? -15.656 1.633 18.234 1 44.34 48 SER B O 1
ATOM 1745 N N . ALA B 1 49 ? -14.703 2.633 16.531 1 49.03 49 ALA B N 1
ATOM 1746 C CA . ALA B 1 49 ? -13.375 2.361 17.062 1 49.03 49 ALA B CA 1
ATOM 1747 C C . ALA B 1 49 ? -13.141 3.129 18.359 1 49.03 49 ALA B C 1
ATOM 1749 O O . ALA B 1 49 ? -12.562 2.596 19.312 1 49.03 49 ALA B O 1
ATOM 1750 N N . ASP B 1 50 ? -13.742 4.238 18.328 1 53.19 50 ASP B N 1
ATOM 1751 C CA . ASP B 1 50 ? -13.625 5.062 19.531 1 53.19 50 ASP B CA 1
ATOM 1752 C C . ASP B 1 50 ? -14.312 4.398 20.719 1 53.19 50 ASP B C 1
ATOM 1754 O O . ASP B 1 50 ? -13.781 4.398 21.828 1 53.19 50 ASP B O 1
ATOM 1758 N N . SER B 1 51 ? -15.352 3.785 20.297 1 51.41 51 SER B N 1
ATOM 1759 C CA . SER B 1 51 ? -16.125 3.221 21.391 1 51.41 51 SER B CA 1
ATOM 1760 C C . SER B 1 51 ? -15.406 2.041 22.031 1 51.41 51 SER B C 1
ATOM 1762 O O . SER B 1 51 ? -15.445 1.871 23.25 1 51.41 51 SER B O 1
ATOM 1764 N N . HIS B 1 52 ? -14.836 1.313 21.172 1 53 52 HIS B N 1
ATOM 1765 C CA . HIS B 1 52 ? -14.141 0.164 21.75 1 53 52 HIS B CA 1
ATOM 1766 C C . HIS B 1 52 ? -12.938 0.603 22.562 1 53 52 HIS B C 1
ATOM 1768 O O . HIS B 1 52 ? -12.648 0.017 23.609 1 53 52 HIS B O 1
ATOM 1774 N N . VAL B 1 53 ? -12.289 1.622 22.094 1 57.09 53 VAL B N 1
ATOM 1775 C CA . VAL B 1 53 ? -11.133 2.133 22.828 1 57.09 53 VAL B CA 1
ATOM 1776 C C . VAL B 1 53 ? -11.586 2.725 24.156 1 57.09 53 VAL B C 1
ATOM 1778 O O . VAL B 1 53 ? -10.984 2.451 25.203 1 57.09 53 VAL B O 1
ATOM 1781 N N . VAL B 1 54 ? -12.695 3.439 24.031 1 57.5 54 VAL B N 1
ATOM 1782 C CA . VAL B 1 54 ? -13.219 4.059 25.25 1 57.5 54 VAL B CA 1
ATOM 1783 C C . VAL B 1 54 ? -13.656 2.98 26.234 1 57.5 54 VAL B C 1
ATOM 1785 O O . VAL B 1 54 ? -13.328 3.049 27.422 1 57.5 54 VAL B O 1
ATOM 1788 N N . ALA B 1 55 ? -14.336 2.014 25.688 1 56.47 55 ALA B N 1
ATOM 1789 C CA . ALA B 1 55 ? -14.828 0.954 26.562 1 56.47 55 ALA B CA 1
ATOM 1790 C C . ALA B 1 55 ? -13.672 0.198 27.203 1 56.47 55 ALA B C 1
ATOM 1792 O O . ALA B 1 55 ? -13.711 -0.106 28.406 1 56.47 55 ALA B O 1
ATOM 1793 N N . SER B 1 56 ? -12.719 -0.044 26.406 1 56.59 56 SER B N 1
ATOM 1794 C CA . SER B 1 56 ? -11.586 -0.795 26.938 1 56.59 56 SER B CA 1
ATOM 1795 C C . SER B 1 56 ? -10.828 0.016 27.984 1 56.59 56 SER B C 1
ATOM 1797 O O . SER B 1 56 ? -10.445 -0.512 29.031 1 56.59 56 SER B O 1
ATOM 1799 N N . ASN B 1 57 ? -10.711 1.291 27.641 1 58.66 57 ASN B N 1
ATOM 1800 C CA . ASN B 1 57 ? -9.938 2.125 28.562 1 58.66 57 ASN B CA 1
ATOM 1801 C C . ASN B 1 57 ? -10.711 2.412 29.844 1 58.66 57 ASN B C 1
ATOM 1803 O O . ASN B 1 57 ? -10.117 2.564 30.906 1 58.66 57 ASN B O 1
ATOM 1807 N N . LEU B 1 58 ? -11.961 2.48 29.75 1 58.38 58 LEU B N 1
ATOM 1808 C CA . LEU B 1 58 ? -12.812 2.654 30.922 1 58.38 58 LEU B CA 1
ATOM 1809 C C . LEU B 1 58 ? -12.703 1.453 31.859 1 58.38 58 LEU B C 1
ATOM 1811 O O . LEU B 1 58 ? -12.711 1.609 33.094 1 58.38 58 LEU B O 1
ATOM 1815 N N . LEU B 1 59 ? -12.539 0.298 31.281 1 57 59 LEU B N 1
ATOM 1816 C CA . LEU B 1 59 ? -12.578 -0.93 32.062 1 57 59 LEU B CA 1
ATOM 1817 C C . LEU B 1 59 ? -11.18 -1.317 32.531 1 57 59 LEU B C 1
ATOM 1819 O O . LEU B 1 59 ? -11.023 -1.827 33.656 1 57 59 LEU B O 1
ATOM 1823 N N . LYS B 1 60 ? -10.289 -1.079 31.672 1 61.47 60 LYS B N 1
ATOM 1824 C CA . LYS B 1 60 ? -8.992 -1.664 32 1 61.47 60 LYS B CA 1
ATOM 1825 C C . LYS B 1 60 ? -7.934 -0.581 32.219 1 61.47 60 LYS B C 1
ATOM 1827 O O . LYS B 1 60 ? -6.773 -0.883 32.5 1 61.47 60 LYS B O 1
ATOM 1832 N N . GLY B 1 61 ? -8.469 0.569 32.219 1 57.78 61 GLY B N 1
ATOM 1833 C CA . GLY B 1 61 ? -7.508 1.661 32.25 1 57.78 61 GLY B CA 1
ATOM 1834 C C . GLY B 1 61 ? -7.055 2.104 30.875 1 57.78 61 GLY B C 1
ATOM 1835 O O . GLY B 1 61 ? -7.332 1.435 29.875 1 57.78 61 GLY B O 1
ATOM 1836 N N . ASN B 1 62 ? -6.531 3.297 30.906 1 55.12 62 ASN B N 1
ATOM 1837 C CA . ASN B 1 62 ? -6.078 3.914 29.656 1 55.12 62 ASN B CA 1
ATOM 1838 C C . ASN B 1 62 ? -4.988 3.086 28.984 1 55.12 62 ASN B C 1
ATOM 1840 O O . ASN B 1 62 ? -3.799 3.35 29.172 1 55.12 62 ASN B O 1
ATOM 1844 N N . SER B 1 63 ? -5.355 1.948 28.562 1 54.31 63 SER B N 1
ATOM 1845 C CA . SER B 1 63 ? -4.375 1.043 27.969 1 54.31 63 SER B CA 1
ATOM 1846 C C . SER B 1 63 ? -4.422 1.09 26.453 1 54.31 63 SER B C 1
ATOM 1848 O O . SER B 1 63 ? -3.445 0.748 25.781 1 54.31 63 SER B O 1
ATOM 1850 N N . LYS B 1 64 ? -5.488 1.474 26.094 1 53.5 64 LYS B N 1
ATOM 1851 C CA . LYS B 1 64 ? -5.633 1.452 24.641 1 53.5 64 LYS B CA 1
ATOM 1852 C C . LYS B 1 64 ? -5.73 2.867 24.062 1 53.5 64 LYS B C 1
ATOM 1854 O O . LYS B 1 64 ? -6.484 3.695 24.578 1 53.5 64 LYS B O 1
ATOM 1859 N N . LYS B 1 65 ? -4.793 3.322 23.453 1 51.09 65 LYS B N 1
ATOM 1860 C CA . LYS B 1 65 ? -4.812 4.625 22.797 1 51.09 65 LYS B CA 1
ATOM 1861 C C . LYS B 1 65 ? -5.633 4.578 21.516 1 51.09 65 LYS B C 1
ATOM 1863 O O . LYS B 1 65 ? -5.719 3.533 20.859 1 51.09 65 LYS B O 1
ATOM 1868 N N . ILE B 1 66 ? -6.508 5.504 21.469 1 48.28 66 ILE B N 1
ATOM 1869 C CA . ILE B 1 66 ? -7.234 5.645 20.219 1 48.28 66 ILE B CA 1
ATOM 1870 C C . ILE B 1 66 ? -6.246 5.727 19.047 1 48.28 66 ILE B C 1
ATOM 1872 O O . ILE B 1 66 ? -5.332 6.551 19.062 1 48.28 66 ILE B O 1
ATOM 1876 N N . GLU B 1 67 ? -5.895 4.59 18.562 1 54.44 67 GLU B N 1
ATOM 1877 C CA . GLU B 1 67 ? -5.098 4.727 17.344 1 54.44 67 GLU B CA 1
ATOM 1878 C C . GLU B 1 67 ? -5.891 5.434 16.25 1 54.44 67 GLU B C 1
ATOM 1880 O O . GLU B 1 67 ? -6.941 4.949 15.828 1 54.44 67 GLU B O 1
ATOM 1885 N N . TYR B 1 68 ? -5.742 6.801 16.25 1 58.72 68 TYR B N 1
ATOM 1886 C CA . TYR B 1 68 ? -6.406 7.508 15.164 1 58.72 68 TYR B CA 1
ATOM 1887 C C . TYR B 1 68 ? -6.051 6.887 13.812 1 58.72 68 TYR B C 1
ATOM 1889 O O . TYR B 1 68 ? -4.91 6.488 13.594 1 58.72 68 TYR B O 1
ATOM 1897 N N . PRO B 1 69 ? -7.082 6.648 13.133 1 76.12 69 PRO B N 1
ATOM 1898 C CA . PRO B 1 69 ? -6.824 6.078 11.805 1 76.12 69 PRO B CA 1
ATOM 1899 C C . PRO B 1 69 ? -5.934 6.969 10.945 1 76.12 69 PRO B C 1
ATOM 1901 O O . PRO B 1 69 ? -5.945 8.195 11.094 1 76.12 69 PRO B O 1
ATOM 1904 N N . VAL B 1 70 ? -5 6.496 10.359 1 90.06 70 VAL B N 1
ATOM 1905 C CA . VAL B 1 70 ? -4.223 7.145 9.312 1 90.06 70 VAL B CA 1
ATOM 1906 C C . VAL B 1 70 ? -5.105 7.395 8.094 1 90.06 70 VAL B C 1
ATOM 1908 O O . VAL B 1 70 ? -5.559 6.449 7.441 1 90.06 70 VAL B O 1
ATOM 1911 N N . ILE B 1 71 ? -5.445 8.695 7.867 1 91.38 71 ILE B N 1
ATOM 1912 C CA . ILE B 1 71 ? -6.387 9.016 6.797 1 91.38 71 ILE B CA 1
ATOM 1913 C C . ILE B 1 71 ? -5.672 9.797 5.699 1 91.38 71 ILE B C 1
ATOM 1915 O O . ILE B 1 71 ? -5.332 10.969 5.891 1 91.38 71 ILE B O 1
ATOM 1919 N N . PRO B 1 72 ? -5.473 9.148 4.582 1 95.56 72 PRO B N 1
ATOM 1920 C CA . PRO B 1 72 ? -4.938 9.93 3.467 1 95.56 72 PRO B CA 1
ATOM 1921 C C . PRO B 1 72 ? -5.973 10.875 2.861 1 95.56 72 PRO B C 1
ATOM 1923 O O . PRO B 1 72 ? -7.172 10.594 2.908 1 95.56 72 PRO B O 1
ATOM 1926 N N . SER B 1 73 ? -5.465 11.992 2.338 1 91 73 SER B N 1
ATOM 1927 C CA . SER B 1 73 ? -6.285 12.969 1.624 1 91 73 SER B CA 1
ATOM 1928 C C . SER B 1 73 ? -5.754 13.211 0.216 1 91 73 SER B C 1
ATOM 1930 O O . SER B 1 73 ? -4.539 13.258 0.004 1 91 73 SER B O 1
ATOM 1932 N N . ALA B 1 74 ? -6.707 13.336 -0.722 1 93.62 74 ALA B N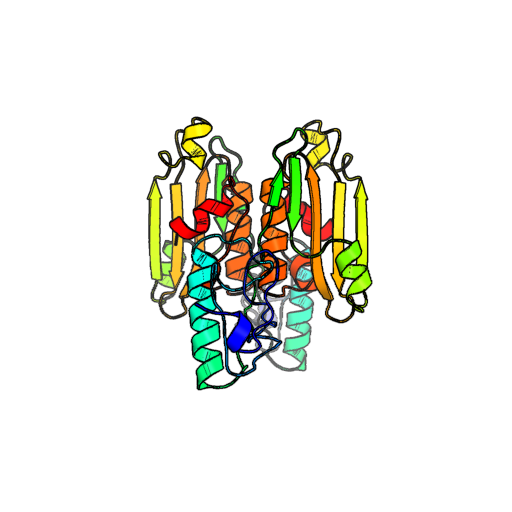 1
ATOM 1933 C CA . ALA B 1 74 ? -6.328 13.633 -2.102 1 93.62 74 ALA B CA 1
ATOM 1934 C C . ALA B 1 74 ? -7.184 14.758 -2.676 1 93.62 74 ALA B C 1
ATOM 1936 O O . ALA B 1 74 ? -8.391 14.812 -2.43 1 93.62 74 ALA B O 1
ATOM 1937 N N . VAL B 1 75 ? -6.543 15.695 -3.266 1 90 75 VAL B N 1
ATOM 1938 C CA . VAL B 1 75 ? -7.188 16.75 -4.047 1 90 75 VAL B CA 1
ATOM 1939 C C . VAL B 1 75 ? -6.957 16.5 -5.535 1 90 75 VAL B C 1
ATOM 1941 O O . VAL B 1 75 ? -5.816 16.406 -5.984 1 90 75 VAL B O 1
ATOM 1944 N N . PHE B 1 76 ? -8.047 16.422 -6.309 1 88.25 76 PHE B N 1
ATOM 1945 C CA . PHE B 1 76 ? -7.961 15.953 -7.688 1 88.25 76 PHE B CA 1
ATOM 1946 C C . PHE B 1 76 ? -7.832 17.125 -8.648 1 88.25 76 PHE B C 1
ATOM 1948 O O . PHE B 1 76 ? -8.633 17.266 -9.578 1 88.25 76 PHE B O 1
ATOM 1955 N N . THR B 1 77 ? -6.898 17.938 -8.367 1 87.44 77 THR B N 1
ATOM 1956 C CA . THR B 1 77 ? -6.473 18.953 -9.328 1 87.44 77 THR B CA 1
ATOM 1957 C C . THR B 1 77 ? -5.535 18.344 -10.375 1 87.44 77 THR B C 1
ATOM 1959 O O . THR B 1 77 ? -5.277 17.141 -10.359 1 87.44 77 THR B O 1
ATOM 1962 N N . VAL B 1 78 ? -5.191 19.172 -11.414 1 84.56 78 VAL B N 1
ATOM 1963 C CA . VAL B 1 78 ? -4.195 18.75 -12.398 1 84.56 78 VAL B CA 1
ATOM 1964 C C . VAL B 1 78 ? -2.908 19.547 -12.203 1 84.56 78 VAL B C 1
ATOM 1966 O O . VAL B 1 78 ? -2.848 20.734 -12.531 1 84.56 78 VAL B O 1
ATOM 1969 N N . PRO B 1 79 ? -1.908 19.062 -11.555 1 88.94 79 PRO B N 1
ATOM 1970 C CA . PRO B 1 79 ? -1.803 17.672 -11.07 1 88.94 79 PRO B CA 1
ATOM 1971 C C . PRO B 1 79 ? -2.537 17.453 -9.75 1 88.94 79 PRO B C 1
ATOM 1973 O O . PRO B 1 79 ? -3.02 18.422 -9.141 1 88.94 79 PRO B O 1
ATOM 1976 N N . LYS B 1 80 ? -2.615 16.141 -9.398 1 91.94 80 LYS B N 1
ATOM 1977 C CA . LYS B 1 80 ? -3.229 15.805 -8.117 1 91.94 80 LYS B CA 1
ATOM 1978 C C . LYS B 1 80 ? -2.279 16.094 -6.961 1 91.94 80 LYS B C 1
ATOM 1980 O O . LYS B 1 80 ? -1.061 16.141 -7.145 1 91.94 80 LYS B O 1
ATOM 1985 N N . MET B 1 81 ? -2.85 16.406 -5.832 1 95.06 81 MET B N 1
ATOM 1986 C CA . MET B 1 81 ? -2.123 16.547 -4.574 1 95.06 81 MET B CA 1
ATOM 1987 C C . MET B 1 81 ? -2.66 15.586 -3.523 1 95.06 81 MET B C 1
ATOM 1989 O O . MET B 1 81 ? -3.865 15.344 -3.453 1 95.06 81 MET B O 1
ATOM 1993 N N . ALA B 1 82 ? -1.773 14.969 -2.812 1 96.25 82 ALA B N 1
ATOM 1994 C CA . ALA B 1 82 ? -2.197 14.047 -1.765 1 96.25 82 ALA B CA 1
ATOM 1995 C C . ALA B 1 82 ? -1.283 14.141 -0.546 1 96.25 82 ALA B C 1
ATOM 1997 O O . ALA B 1 82 ? -0.107 14.492 -0.67 1 96.25 82 ALA B O 1
ATOM 1998 N N . SER B 1 83 ? -1.812 13.883 0.629 1 97.56 83 SER B N 1
ATOM 1999 C CA . SER B 1 83 ? -1.021 13.93 1.855 1 97.56 83 SER B CA 1
ATOM 2000 C C . SER B 1 83 ? -1.534 12.914 2.877 1 97.56 83 SER B C 1
ATOM 2002 O O . SER B 1 83 ? -2.672 12.453 2.781 1 97.56 83 SER B O 1
ATOM 2004 N N . VAL B 1 84 ? -0.688 12.539 3.746 1 97.88 84 VAL B N 1
ATOM 2005 C CA . VAL B 1 84 ? -1.053 11.672 4.863 1 97.88 84 VAL B CA 1
ATOM 2006 C C . VAL B 1 84 ? -0.1 11.906 6.031 1 97.88 84 VAL B C 1
ATOM 2008 O O . VAL B 1 84 ? 1.061 12.273 5.832 1 97.88 84 VAL B O 1
ATOM 2011 N N . GLY B 1 85 ? -0.613 11.773 7.254 1 96.38 85 GLY B N 1
ATOM 2012 C CA . GLY B 1 85 ? 0.228 11.922 8.43 1 96.38 85 GLY B CA 1
ATOM 2013 C C . GLY B 1 85 ? 0.508 13.375 8.781 1 96.38 85 GLY B C 1
ATOM 2014 O O . GLY B 1 85 ? -0.333 14.242 8.555 1 96.38 85 GLY B O 1
ATOM 2015 N N . MET B 1 86 ? 1.609 13.617 9.289 1 94.81 86 MET B N 1
ATOM 2016 C CA . MET B 1 86 ? 1.941 14.945 9.812 1 94.81 86 MET B CA 1
ATOM 2017 C C . MET B 1 86 ? 2.379 15.875 8.688 1 94.81 86 MET B C 1
ATOM 2019 O O . MET B 1 86 ? 3.037 15.453 7.738 1 94.81 86 MET B O 1
ATOM 2023 N N . SER B 1 87 ? 2.004 17.141 8.891 1 94.81 87 SER B N 1
ATOM 2024 C CA . SER B 1 87 ? 2.633 18.188 8.102 1 94.81 87 SER B CA 1
ATOM 2025 C C . SER B 1 87 ? 4.043 18.484 8.602 1 94.81 87 SER B C 1
ATOM 2027 O O . SER B 1 87 ? 4.43 18.047 9.68 1 94.81 87 SER B O 1
ATOM 2029 N N . GLU B 1 88 ? 4.734 19.203 7.781 1 95.12 88 GLU B N 1
ATOM 2030 C CA . GLU B 1 88 ? 6.07 19.594 8.219 1 95.12 88 GLU B CA 1
ATOM 2031 C C . GLU B 1 88 ? 6.016 20.406 9.508 1 95.12 88 GLU B C 1
ATOM 2033 O O . GLU B 1 88 ? 6.844 20.219 10.406 1 95.12 88 GLU B O 1
ATOM 2038 N N . GLU B 1 89 ? 5.066 21.266 9.594 1 92.94 89 GLU B N 1
ATOM 2039 C CA . GLU B 1 89 ? 4.898 22.094 10.781 1 92.94 89 GLU B CA 1
ATOM 2040 C C . GLU B 1 89 ? 4.598 21.25 12.008 1 92.94 89 GLU B C 1
ATOM 2042 O O . GLU B 1 89 ? 5.227 21.422 13.055 1 92.94 89 GLU B O 1
ATOM 2047 N N . GLU B 1 90 ? 3.691 20.359 11.852 1 91.5 90 GLU B N 1
ATOM 2048 C CA . GLU B 1 90 ? 3.357 19.453 12.945 1 91.5 90 GLU B CA 1
ATOM 2049 C C . GLU B 1 90 ? 4.57 18.625 13.367 1 91.5 90 GLU B C 1
ATOM 2051 O O . GLU B 1 90 ? 4.805 18.422 14.555 1 91.5 90 GLU B O 1
ATOM 2056 N N . ALA B 1 91 ? 5.344 18.156 12.391 1 93.06 91 ALA B N 1
ATOM 2057 C CA . ALA B 1 91 ? 6.516 17.328 12.656 1 93.06 91 ALA B CA 1
ATOM 2058 C C . ALA B 1 91 ? 7.582 18.109 13.414 1 93.06 91 ALA B C 1
ATOM 2060 O O . ALA B 1 91 ? 8.18 17.609 14.367 1 93.06 91 ALA B O 1
ATOM 2061 N N . LYS B 1 92 ? 7.793 19.328 13.023 1 90.75 92 LYS B N 1
ATOM 2062 C CA . LYS B 1 92 ? 8.758 20.203 13.672 1 90.75 92 LYS B CA 1
ATOM 2063 C C . LYS B 1 92 ? 8.375 20.469 15.125 1 90.75 92 LYS B C 1
ATOM 2065 O O . LYS B 1 92 ? 9.242 20.531 16 1 90.75 92 LYS B O 1
ATOM 2070 N N . ASN B 1 93 ? 7.102 20.516 15.383 1 91.69 93 ASN B N 1
ATOM 2071 C CA . ASN B 1 93 ? 6.598 20.844 16.703 1 91.69 93 ASN B CA 1
ATOM 2072 C C . ASN B 1 93 ? 6.449 19.594 17.578 1 91.69 93 ASN B C 1
ATOM 2074 O O . ASN B 1 93 ? 6.145 19.703 18.766 1 91.69 93 ASN B O 1
ATOM 2078 N N . SER B 1 94 ? 6.668 18.5 17 1 90.5 94 SER B N 1
ATOM 2079 C CA . SER B 1 94 ? 6.43 17.25 17.719 1 90.5 94 SER B CA 1
ATOM 2080 C C . SER B 1 94 ? 7.574 16.938 18.672 1 90.5 94 SER B C 1
ATOM 2082 O O . SER B 1 94 ? 7.441 16.078 19.547 1 90.5 94 SER B O 1
ATOM 2084 N N . GLY B 1 95 ? 8.75 17.547 18.516 1 93.12 95 GLY B N 1
ATOM 2085 C CA . GLY B 1 95 ? 9.914 17.266 19.344 1 93.12 95 GLY B CA 1
ATOM 2086 C C . GLY B 1 95 ? 10.672 16.031 18.875 1 93.12 95 GLY B C 1
ATOM 2087 O O . GLY B 1 95 ? 11.633 15.609 19.516 1 93.12 95 GLY B O 1
ATOM 2088 N N . ARG B 1 96 ? 10.234 15.5 17.844 1 94.12 96 ARG B N 1
ATOM 2089 C CA . ARG B 1 96 ? 10.891 14.32 17.297 1 94.12 96 ARG B CA 1
ATOM 2090 C C . ARG B 1 96 ? 12.07 14.703 16.406 1 94.12 96 ARG B C 1
ATOM 2092 O O . ARG B 1 96 ? 12.172 15.859 15.977 1 94.12 96 ARG B O 1
ATOM 2099 N N . ASN B 1 97 ? 13.008 13.719 16.219 1 97.56 97 ASN B N 1
ATOM 2100 C CA . ASN B 1 97 ? 14.094 13.867 15.266 1 97.56 97 ASN B CA 1
ATOM 2101 C C . ASN B 1 97 ? 13.641 13.555 13.844 1 97.56 97 ASN B C 1
ATOM 2103 O O . ASN B 1 97 ? 13.688 12.406 13.406 1 97.56 97 ASN B O 1
ATOM 2107 N N . ILE B 1 98 ? 13.258 14.672 13.156 1 97.81 98 ILE B N 1
ATOM 2108 C CA . ILE B 1 98 ? 12.586 14.5 11.875 1 97.81 98 ILE B CA 1
ATOM 2109 C C . ILE B 1 98 ? 13.555 14.844 10.742 1 97.81 98 ILE B C 1
ATOM 2111 O O . ILE B 1 98 ? 14.203 15.891 10.766 1 97.81 98 ILE B O 1
ATOM 2115 N N . LYS B 1 99 ? 13.625 13.938 9.805 1 98.06 99 LYS B N 1
ATOM 2116 C CA . LYS B 1 99 ? 14.281 14.18 8.523 1 98.06 99 LYS B CA 1
ATOM 2117 C C . LYS B 1 99 ? 13.258 14.383 7.406 1 98.06 99 LYS B C 1
ATOM 2119 O O . LYS B 1 99 ? 12.312 13.609 7.277 1 98.06 99 LYS B O 1
ATOM 2124 N N . VAL B 1 100 ? 13.43 15.484 6.668 1 97.88 100 VAL B N 1
ATOM 2125 C CA . VAL B 1 100 ? 12.547 15.773 5.547 1 97.88 100 VAL B CA 1
ATOM 2126 C C . VAL B 1 100 ? 13.234 15.414 4.23 1 97.88 100 VAL B C 1
ATOM 2128 O O . VAL B 1 100 ? 14.312 15.93 3.932 1 97.88 100 VAL B O 1
ATOM 2131 N N . LYS B 1 101 ? 12.633 14.492 3.484 1 98.12 101 LYS B N 1
ATOM 2132 C CA . LYS B 1 101 ? 13.062 14.188 2.123 1 98.12 101 LYS B CA 1
ATOM 2133 C C . LYS B 1 101 ? 12.094 14.766 1.097 1 98.12 101 LYS B C 1
ATOM 2135 O O . LYS B 1 101 ? 10.898 14.461 1.124 1 98.12 101 LYS B O 1
ATOM 2140 N N . GLN B 1 102 ? 12.656 15.648 0.296 1 97.88 102 GLN B N 1
ATOM 2141 C CA . GLN B 1 102 ? 11.805 16.266 -0.719 1 97.88 102 GLN B CA 1
ATOM 2142 C C . GLN B 1 102 ? 12.57 16.469 -2.027 1 97.88 102 GLN B C 1
ATOM 2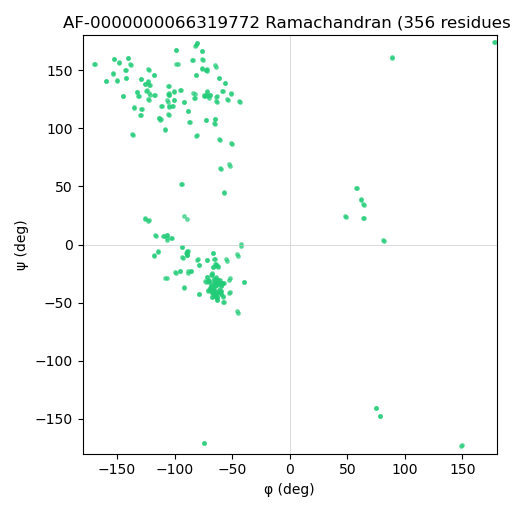144 O O . GLN B 1 102 ? 13.781 16.688 -2.018 1 97.88 102 GLN B O 1
ATOM 2149 N N . LYS B 1 103 ? 11.883 16.281 -3.104 1 97 103 LYS B N 1
ATOM 2150 C CA . LYS B 1 103 ? 12.516 16.438 -4.414 1 97 103 LYS B CA 1
ATOM 2151 C C . LYS B 1 103 ? 11.469 16.672 -5.5 1 97 103 LYS B C 1
ATOM 2153 O O . LYS B 1 103 ? 10.359 16.141 -5.43 1 97 103 LYS B O 1
ATOM 2158 N N . ASN B 1 104 ? 11.805 17.547 -6.398 1 95 104 ASN B N 1
ATOM 2159 C CA . ASN B 1 104 ? 11.117 17.562 -7.68 1 95 104 ASN B CA 1
ATOM 2160 C C . ASN B 1 104 ? 11.469 16.344 -8.523 1 95 104 ASN B C 1
ATOM 2162 O O . ASN B 1 104 ? 12.648 16.047 -8.727 1 95 104 ASN B O 1
ATOM 2166 N N . ILE B 1 105 ? 10.453 15.594 -9 1 92.62 105 ILE B N 1
ATOM 2167 C CA . ILE B 1 105 ? 10.742 14.32 -9.648 1 92.62 105 ILE B CA 1
ATOM 2168 C C . ILE B 1 105 ? 10.109 14.289 -11.039 1 92.62 105 ILE B C 1
ATOM 2170 O O . ILE B 1 105 ? 9.875 13.211 -11.594 1 92.62 105 ILE B O 1
ATOM 2174 N N . SER B 1 106 ? 9.852 15.438 -11.586 1 90.06 106 SER B N 1
ATOM 2175 C CA . SER B 1 106 ? 9.203 15.539 -12.891 1 90.06 106 SER B CA 1
ATOM 2176 C C . SER B 1 106 ? 10.055 14.898 -13.984 1 90.06 106 SER B C 1
ATOM 2178 O O . SER B 1 106 ? 9.539 14.523 -15.031 1 90.06 106 SER B O 1
ATOM 2180 N N . ASP B 1 107 ? 11.352 14.742 -13.688 1 88.81 107 ASP B N 1
ATOM 2181 C CA . ASP B 1 107 ? 12.273 14.219 -14.688 1 88.81 107 ASP B CA 1
ATOM 2182 C C . ASP B 1 107 ? 12.422 12.703 -14.555 1 88.81 107 ASP B C 1
ATOM 2184 O O . ASP B 1 107 ? 13.086 12.07 -15.375 1 88.81 107 ASP B O 1
ATOM 2188 N N . TRP B 1 108 ? 11.758 12.141 -13.578 1 88.62 108 TRP B N 1
ATOM 2189 C CA . TRP B 1 108 ? 11.82 10.695 -13.445 1 88.62 108 TRP B CA 1
ATOM 2190 C C . TRP B 1 108 ? 11.023 10.016 -14.555 1 88.62 108 TRP B C 1
ATOM 2192 O O . TRP B 1 108 ? 10.055 10.578 -15.062 1 88.62 108 TRP B O 1
ATOM 2202 N N . PHE B 1 109 ? 11.492 8.828 -14.914 1 80.38 109 PHE B N 1
ATOM 2203 C CA . PHE B 1 109 ? 10.914 8.078 -16.031 1 80.38 109 PHE B CA 1
ATOM 2204 C C . PHE B 1 109 ? 9.398 7.949 -15.867 1 80.38 109 PHE B C 1
ATOM 2206 O O . PHE B 1 109 ? 8.648 8.125 -16.828 1 80.38 109 PHE B O 1
ATOM 2213 N N . THR B 1 110 ? 8.867 7.688 -14.656 1 81.94 110 THR B N 1
ATOM 2214 C CA . THR B 1 110 ? 7.453 7.48 -14.352 1 81.94 110 THR B CA 1
ATOM 2215 C C . THR B 1 110 ? 6.625 8.688 -14.781 1 81.94 110 THR B C 1
ATOM 2217 O O . THR B 1 110 ? 5.5 8.531 -15.258 1 81.94 110 THR B O 1
ATOM 2220 N N . TYR B 1 111 ? 7.121 9.867 -14.719 1 84.69 111 TYR B N 1
ATOM 2221 C CA . TYR B 1 111 ? 6.363 11.094 -14.945 1 84.69 111 TYR B CA 1
ATOM 2222 C C . TYR B 1 111 ? 6.723 11.719 -16.281 1 84.69 111 TYR B C 1
ATOM 2224 O O . TYR B 1 111 ? 5.891 12.383 -16.906 1 84.69 111 TYR B O 1
ATOM 2232 N N . LYS B 1 112 ? 7.934 11.453 -16.641 1 80 112 LYS B N 1
ATOM 2233 C CA . LYS B 1 112 ? 8.383 11.961 -17.938 1 80 112 LYS B CA 1
ATOM 2234 C C . LYS B 1 112 ? 7.629 11.289 -19.078 1 80 112 LYS B C 1
ATOM 2236 O O . LYS B 1 112 ? 7.223 11.953 -20.031 1 80 112 LYS B O 1
ATOM 2241 N N . ARG B 1 113 ? 7.375 10.047 -18.922 1 75.12 113 ARG B N 1
ATOM 2242 C CA . ARG B 1 113 ? 6.75 9.266 -19.984 1 75.12 113 ARG B CA 1
ATOM 2243 C C . ARG B 1 113 ? 5.309 9.711 -20.219 1 75.12 113 ARG B C 1
ATOM 2245 O O . ARG B 1 113 ? 4.762 9.523 -21.297 1 75.12 113 ARG B O 1
ATOM 2252 N N . THR B 1 114 ? 4.699 10.266 -19.234 1 76.5 114 THR B N 1
ATOM 2253 C CA . THR B 1 114 ? 3.314 10.703 -19.344 1 76.5 114 THR B CA 1
ATOM 2254 C C . THR B 1 114 ? 3.244 12.219 -19.531 1 76.5 114 THR B C 1
ATOM 2256 O O . THR B 1 114 ? 2.164 12.812 -19.469 1 76.5 114 THR B O 1
ATOM 2259 N N . ASN B 1 115 ? 4.414 12.828 -19.672 1 80.25 115 ASN B N 1
ATOM 2260 C CA . ASN B 1 115 ? 4.539 14.258 -19.922 1 80.25 115 ASN B CA 1
ATOM 2261 C C . ASN B 1 115 ? 3.951 15.086 -18.781 1 80.25 115 ASN B C 1
ATOM 2263 O O . ASN B 1 115 ? 3.211 16.047 -19.016 1 80.25 115 ASN B O 1
ATOM 2267 N N . GLU B 1 116 ? 4.172 14.594 -17.609 1 79.94 116 GLU B N 1
ATOM 2268 C CA . GLU B 1 116 ? 3.748 15.352 -16.438 1 79.94 116 GLU B CA 1
ATOM 2269 C C . GLU B 1 116 ? 4.766 16.422 -16.078 1 79.94 116 GLU B C 1
ATOM 2271 O O . GLU B 1 116 ? 5.934 16.125 -15.828 1 79.94 116 GLU B O 1
ATOM 2276 N N . ASP B 1 117 ? 4.324 17.594 -15.977 1 79.75 117 ASP B N 1
ATOM 2277 C CA . ASP B 1 117 ? 5.242 18.703 -15.797 1 79.75 117 ASP B CA 1
ATOM 2278 C C . ASP B 1 117 ? 5.535 18.953 -14.32 1 79.75 117 ASP B C 1
ATOM 2280 O O . ASP B 1 117 ? 6.547 19.562 -13.977 1 79.75 117 ASP B O 1
ATOM 2284 N N . PHE B 1 118 ? 4.594 18.484 -13.586 1 89.06 118 PHE B N 1
ATOM 2285 C CA . PHE B 1 118 ? 4.766 18.797 -12.172 1 89.06 118 PHE B CA 1
ATOM 2286 C C . PHE B 1 118 ? 4.605 17.531 -11.32 1 89.06 118 PHE B C 1
ATOM 2288 O O . PHE B 1 118 ? 3.535 16.922 -11.305 1 89.06 118 PHE B O 1
ATOM 2295 N N . ALA B 1 119 ? 5.652 17.078 -10.734 1 94.31 119 ALA B N 1
ATOM 2296 C CA . ALA B 1 119 ? 5.676 15.969 -9.789 1 94.31 119 ALA B CA 1
ATOM 2297 C C . ALA B 1 119 ? 6.719 16.203 -8.703 1 94.31 119 ALA B C 1
ATOM 2299 O O . ALA B 1 119 ? 7.859 16.578 -8.992 1 94.31 119 ALA B O 1
ATOM 2300 N N . ALA B 1 120 ? 6.312 16.094 -7.539 1 97 120 ALA B N 1
ATOM 2301 C CA . ALA B 1 120 ? 7.203 16.266 -6.395 1 97 120 ALA B CA 1
ATOM 2302 C C . ALA B 1 120 ? 6.711 15.477 -5.188 1 97 120 ALA B C 1
ATOM 2304 O O . ALA B 1 120 ? 5.559 15.047 -5.152 1 97 120 ALA B O 1
ATOM 2305 N N . PHE B 1 121 ? 7.613 15.242 -4.324 1 98.12 121 PHE B N 1
ATOM 2306 C CA . PHE B 1 121 ? 7.219 14.578 -3.084 1 98.12 121 PHE B CA 1
ATOM 2307 C C . PHE B 1 121 ? 7.914 15.219 -1.887 1 98.12 121 PHE B C 1
ATOM 2309 O O . PHE B 1 121 ? 8.93 15.906 -2.043 1 98.12 121 PHE B O 1
ATOM 2316 N N . LYS B 1 122 ? 7.324 15.109 -0.733 1 98.62 122 LYS B N 1
ATOM 2317 C CA . LYS B 1 122 ? 7.887 15.398 0.583 1 98.62 122 LYS B CA 1
ATOM 2318 C C . LYS B 1 122 ? 7.543 14.289 1.58 1 98.62 122 LYS B C 1
ATOM 2320 O O . LYS B 1 122 ? 6.367 14.023 1.834 1 98.62 122 LYS B O 1
ATOM 2325 N N . VAL B 1 123 ? 8.547 13.617 2.1 1 98.75 123 VAL B N 1
ATOM 2326 C CA . VAL B 1 123 ? 8.352 12.547 3.076 1 98.75 123 VAL B CA 1
ATOM 2327 C C . VAL B 1 123 ? 9.016 12.93 4.395 1 98.75 123 VAL B C 1
ATOM 2329 O O . VAL B 1 123 ? 10.164 13.383 4.41 1 98.75 123 VAL B O 1
ATOM 2332 N N . LEU B 1 124 ? 8.32 12.844 5.438 1 98.75 124 LEU B N 1
ATOM 2333 C CA . LEU B 1 124 ? 8.82 13.117 6.781 1 98.75 124 LEU B CA 1
ATOM 2334 C C . LEU B 1 124 ? 9.141 11.82 7.52 1 98.75 124 LEU B C 1
ATOM 2336 O O . LEU B 1 124 ? 8.266 10.961 7.668 1 98.75 124 LEU B O 1
ATOM 2340 N N . ILE B 1 125 ? 10.375 11.695 7.988 1 98.62 125 ILE B N 1
ATOM 2341 C CA . ILE B 1 125 ? 10.852 10.461 8.594 1 98.62 125 ILE B CA 1
ATOM 2342 C C . ILE B 1 125 ? 11.336 10.734 10.016 1 98.62 125 ILE B C 1
ATOM 2344 O O . ILE B 1 125 ? 12.141 11.641 10.234 1 98.62 125 ILE B O 1
ATOM 2348 N N . ASP B 1 126 ? 10.805 10.031 10.992 1 97.88 126 ASP B N 1
ATOM 2349 C CA . ASP B 1 126 ? 11.383 9.977 12.328 1 97.88 126 ASP B CA 1
ATOM 2350 C C . ASP B 1 126 ? 12.664 9.148 12.336 1 97.88 126 ASP B C 1
ATOM 2352 O O . ASP B 1 126 ? 12.625 7.922 12.258 1 97.88 126 ASP B O 1
ATOM 2356 N N . GLU B 1 127 ? 13.758 9.758 12.453 1 97.12 127 GLU B N 1
ATOM 2357 C CA . GLU B 1 127 ? 15.055 9.109 12.289 1 97.12 127 GLU B CA 1
ATOM 2358 C C . GLU B 1 127 ? 15.375 8.18 13.461 1 97.12 127 GLU B C 1
ATOM 2360 O O . GLU B 1 127 ? 16.094 7.191 13.297 1 97.12 127 GLU B O 1
ATOM 2365 N N . ASP B 1 128 ? 14.867 8.453 14.555 1 97 128 ASP B N 1
ATOM 2366 C CA . ASP B 1 128 ? 15.156 7.641 15.734 1 97 128 ASP B CA 1
ATOM 2367 C C . ASP B 1 128 ? 14.5 6.266 15.625 1 97 128 ASP B C 1
ATOM 2369 O O . ASP B 1 128 ? 15.062 5.27 16.078 1 97 128 ASP B O 1
ATOM 2373 N N . HIS B 1 129 ? 13.383 6.203 14.969 1 96.5 129 HIS B N 1
ATOM 2374 C CA . HIS B 1 129 ? 12.641 4.949 14.891 1 96.5 129 HIS B CA 1
ATOM 2375 C C . HIS B 1 129 ? 12.602 4.426 13.453 1 96.5 129 HIS B C 1
ATOM 2377 O O . HIS B 1 129 ? 12.062 3.346 13.203 1 96.5 129 HIS B O 1
ATOM 2383 N N . ASP B 1 130 ? 13.117 5.203 12.492 1 98.06 130 ASP B N 1
ATOM 2384 C CA . ASP B 1 130 ? 13.102 4.867 11.07 1 98.06 130 ASP B CA 1
ATOM 2385 C C . ASP B 1 130 ? 11.68 4.637 10.578 1 98.06 130 ASP B C 1
ATOM 2387 O O . ASP B 1 130 ? 11.391 3.615 9.953 1 98.06 130 ASP B O 1
ATOM 2391 N N . GLN B 1 131 ? 10.82 5.594 10.922 1 97.88 131 GLN B N 1
ATOM 2392 C CA . GLN B 1 131 ? 9.406 5.488 10.562 1 97.88 131 GLN B CA 1
ATOM 2393 C C . GLN B 1 131 ? 8.938 6.727 9.805 1 97.88 131 GLN B C 1
ATOM 2395 O O . GLN B 1 131 ? 9.328 7.848 10.133 1 97.88 131 GLN B O 1
ATOM 2400 N N . ILE B 1 132 ? 8.18 6.504 8.805 1 98.5 132 ILE B N 1
ATOM 2401 C CA . ILE B 1 132 ? 7.527 7.609 8.117 1 98.5 132 ILE B CA 1
ATOM 2402 C C . ILE B 1 132 ? 6.41 8.172 8.992 1 98.5 132 ILE B C 1
ATOM 2404 O O . ILE B 1 132 ? 5.594 7.422 9.531 1 98.5 132 ILE B O 1
ATOM 2408 N N . VAL B 1 133 ? 6.379 9.5 9.141 1 97.81 133 VAL B N 1
ATOM 2409 C CA . VAL B 1 133 ? 5.352 10.086 9.992 1 97.81 133 VAL B CA 1
ATOM 2410 C C . VAL B 1 133 ? 4.449 11 9.156 1 97.81 133 VAL B C 1
ATOM 2412 O O . VAL B 1 133 ? 3.402 11.445 9.633 1 97.81 133 VAL B O 1
ATOM 2415 N N . GLY B 1 134 ? 4.809 11.258 7.93 1 98.31 134 GLY B N 1
ATOM 2416 C CA . GLY B 1 134 ? 4.02 12.062 7.008 1 98.31 134 GLY B CA 1
ATOM 2417 C C . GLY B 1 134 ? 4.531 12.016 5.582 1 98.31 134 GLY B C 1
ATOM 2418 O O . GLY B 1 134 ? 5.711 11.734 5.352 1 98.31 134 GLY B O 1
ATOM 2419 N N . ALA B 1 135 ? 3.656 12.266 4.652 1 98.81 135 ALA B N 1
ATOM 2420 C CA . ALA B 1 135 ? 4.02 12.344 3.24 1 98.81 135 ALA B CA 1
ATOM 2421 C C . ALA B 1 135 ? 3.104 13.305 2.49 1 98.81 135 ALA B C 1
ATOM 2423 O O . ALA B 1 135 ? 1.912 13.406 2.793 1 98.81 135 ALA B O 1
ATOM 2424 N N . HIS B 1 136 ? 3.672 14.039 1.6 1 98.44 136 HIS B N 1
ATOM 2425 C CA . HIS B 1 136 ? 2.992 14.953 0.692 1 98.44 136 HIS B CA 1
ATOM 2426 C C . HIS B 1 136 ? 3.443 14.742 -0.748 1 98.44 136 HIS B C 1
ATOM 2428 O O . HIS B 1 136 ? 4.645 14.711 -1.029 1 98.44 136 HIS B O 1
ATOM 2434 N N . LEU B 1 137 ? 2.49 14.562 -1.621 1 97.75 137 LEU B N 1
ATOM 2435 C CA . LEU B 1 137 ? 2.801 14.219 -3.004 1 97.75 137 LEU B CA 1
ATOM 2436 C C . LEU B 1 137 ? 2.068 15.141 -3.973 1 97.75 137 LEU B C 1
ATOM 2438 O O . LEU B 1 137 ? 0.937 15.555 -3.709 1 97.75 137 LEU B O 1
ATOM 2442 N N . ILE B 1 138 ? 2.719 15.492 -5.027 1 95.5 138 ILE B N 1
ATOM 2443 C CA . ILE B 1 138 ? 2.105 16.172 -6.164 1 95.5 138 ILE B CA 1
ATOM 2444 C C . ILE B 1 138 ? 2.445 15.422 -7.453 1 95.5 138 ILE B C 1
ATOM 2446 O O . ILE B 1 138 ? 3.621 15.25 -7.785 1 95.5 138 ILE B O 1
ATOM 2450 N N . SER B 1 139 ? 1.5 14.898 -8.133 1 95.19 139 SER B N 1
ATOM 2451 C CA . SER B 1 139 ? 1.626 14.219 -9.422 1 95.19 139 SER B CA 1
ATOM 2452 C C . SER B 1 139 ? 0.281 13.68 -9.891 1 95.19 139 SER B C 1
ATOM 2454 O O . SER B 1 139 ? -0.699 13.695 -9.148 1 95.19 139 SER B O 1
ATOM 2456 N N . ASN B 1 140 ? 0.235 13.156 -11.055 1 91.75 140 ASN B N 1
ATOM 2457 C CA . ASN B 1 140 ? -0.992 12.547 -11.547 1 91.75 140 ASN B CA 1
ATOM 2458 C C . ASN B 1 140 ? -1.283 11.227 -10.844 1 91.75 140 ASN B C 1
ATOM 2460 O O . ASN B 1 140 ? -2.404 10.719 -10.914 1 91.75 140 ASN B O 1
ATOM 2464 N N . GLU B 1 141 ? -0.29 10.68 -10.109 1 93.94 141 GLU B N 1
ATOM 2465 C CA . GLU B 1 141 ? -0.436 9.398 -9.43 1 93.94 141 GLU B CA 1
ATOM 2466 C C . GLU B 1 141 ? -0.508 9.586 -7.918 1 93.94 141 GLU B C 1
ATOM 2468 O O . GLU B 1 141 ? -0.474 8.609 -7.164 1 93.94 141 GLU B O 1
ATOM 2473 N N . ALA B 1 142 ? -0.585 10.844 -7.488 1 96 142 ALA B N 1
ATOM 2474 C CA . ALA B 1 142 ? -0.449 11.164 -6.07 1 96 142 ALA B CA 1
ATOM 2475 C C . ALA B 1 142 ? -1.525 10.469 -5.246 1 96 142 ALA B C 1
ATOM 2477 O O . ALA B 1 142 ? -1.26 10.008 -4.133 1 96 142 ALA B O 1
ATOM 2478 N N . ASP B 1 143 ? -2.701 10.352 -5.824 1 94.56 143 ASP B N 1
ATOM 2479 C CA . ASP B 1 143 ? -3.834 9.789 -5.094 1 94.56 143 ASP B CA 1
ATOM 2480 C C . ASP B 1 143 ? -3.611 8.305 -4.797 1 94.56 143 ASP B C 1
ATOM 2482 O O . ASP B 1 143 ? -3.893 7.844 -3.689 1 94.56 143 ASP B O 1
ATOM 2486 N N . GLU B 1 144 ? -3.064 7.527 -5.707 1 96.25 144 GLU B N 1
ATOM 2487 C CA . GLU B 1 144 ? -2.799 6.105 -5.508 1 96.25 144 GLU B CA 1
ATOM 2488 C C . GLU B 1 144 ? -1.542 5.891 -4.672 1 96.25 144 GLU B C 1
ATOM 2490 O O . GLU B 1 144 ? -1.529 5.059 -3.764 1 96.25 144 GLU B O 1
ATOM 2495 N N . LEU B 1 145 ? -0.521 6.66 -4.977 1 97.81 145 LEU B N 1
ATOM 2496 C CA . LEU B 1 145 ? 0.782 6.496 -4.344 1 97.81 145 LEU B CA 1
ATOM 2497 C C . LEU B 1 145 ? 0.704 6.797 -2.85 1 97.81 145 LEU B C 1
ATOM 2499 O O . LEU B 1 145 ? 1.37 6.141 -2.043 1 97.81 145 LEU B O 1
ATOM 2503 N N . ILE B 1 146 ? -0.145 7.734 -2.451 1 98.56 146 ILE B N 1
ATOM 2504 C CA . ILE B 1 146 ? -0.223 8.188 -1.066 1 98.56 146 ILE B CA 1
ATOM 2505 C C . ILE B 1 146 ? -0.671 7.035 -0.171 1 98.56 146 ILE B C 1
ATOM 2507 O O . ILE B 1 146 ? -0.334 6.992 1.015 1 98.56 146 ILE B O 1
ATOM 2511 N N . ASN B 1 147 ? -1.431 6.105 -0.738 1 98.5 147 ASN B N 1
ATOM 2512 C CA . ASN B 1 147 ? -1.981 4.992 0.028 1 98.5 147 ASN B CA 1
ATOM 2513 C C . ASN B 1 147 ? -0.883 4.062 0.536 1 98.5 147 ASN B C 1
ATOM 2515 O O . ASN B 1 147 ? -1.022 3.451 1.597 1 98.5 147 ASN B O 1
ATOM 2519 N N . HIS B 1 148 ? 0.213 3.961 -0.162 1 98.62 148 HIS B N 1
ATOM 2520 C CA . HIS B 1 148 ? 1.342 3.168 0.311 1 98.62 148 HIS B CA 1
ATOM 2521 C C . HIS B 1 148 ? 1.972 3.791 1.552 1 98.62 148 HIS B C 1
ATOM 2523 O O . HIS B 1 148 ? 2.361 3.078 2.48 1 98.62 148 HIS B O 1
ATOM 2529 N N . PHE B 1 149 ? 2.047 5.094 1.551 1 98.62 149 PHE B N 1
ATOM 2530 C CA . PHE B 1 149 ? 2.572 5.789 2.721 1 98.62 149 PHE B CA 1
ATOM 2531 C C . PHE B 1 149 ? 1.606 5.68 3.895 1 98.62 149 PHE B C 1
ATOM 2533 O O . PHE B 1 149 ? 2.031 5.559 5.043 1 98.62 149 PHE B O 1
ATOM 2540 N N . ALA B 1 150 ? 0.294 5.738 3.566 1 98 150 ALA B N 1
ATOM 2541 C CA . ALA B 1 150 ? -0.7 5.523 4.617 1 98 150 ALA B CA 1
ATOM 2542 C C . ALA B 1 150 ? -0.514 4.164 5.281 1 98 150 ALA B C 1
ATOM 2544 O O . ALA B 1 150 ? -0.537 4.055 6.508 1 98 150 ALA B O 1
ATOM 2545 N N . THR B 1 151 ? -0.313 3.178 4.496 1 98.06 151 THR B N 1
ATOM 2546 C CA . THR B 1 151 ? -0.109 1.825 5.008 1 98.06 151 THR B CA 1
ATOM 2547 C C . THR B 1 151 ? 1.16 1.751 5.852 1 98.06 151 THR B C 1
ATOM 2549 O O . THR B 1 151 ? 1.157 1.164 6.934 1 98.06 151 THR B O 1
ATOM 2552 N N . ALA B 1 152 ? 2.24 2.346 5.352 1 98.25 152 ALA B N 1
ATOM 2553 C CA . ALA B 1 152 ? 3.512 2.328 6.07 1 98.25 152 ALA B CA 1
ATOM 2554 C C . ALA B 1 152 ? 3.375 2.98 7.441 1 98.25 152 ALA B C 1
ATOM 2556 O O . ALA B 1 152 ? 3.893 2.467 8.438 1 98.25 152 ALA B O 1
ATOM 2557 N N . ILE B 1 153 ? 2.668 4.102 7.48 1 97.06 153 ILE B N 1
ATOM 2558 C CA . ILE B 1 153 ? 2.486 4.828 8.734 1 97.06 153 ILE B CA 1
ATOM 2559 C C . ILE B 1 153 ? 1.62 4.008 9.688 1 97.06 153 ILE B C 1
ATOM 2561 O O . ILE B 1 153 ? 1.974 3.826 10.852 1 97.06 153 ILE B O 1
ATOM 2565 N N . ARG B 1 154 ? 0.566 3.465 9.195 1 95.56 154 ARG B N 1
ATOM 2566 C CA . ARG B 1 154 ? -0.388 2.732 10.023 1 95.56 154 ARG B CA 1
ATOM 2567 C C . ARG B 1 154 ? 0.272 1.522 10.68 1 95.56 154 ARG B C 1
ATOM 2569 O O . ARG B 1 154 ? 0.03 1.236 11.852 1 95.56 154 ARG B O 1
ATOM 2576 N N . PHE B 1 155 ? 1.123 0.861 9.945 1 95.44 155 PHE B N 1
ATOM 2577 C CA . PHE B 1 155 ? 1.641 -0.412 10.438 1 95.44 155 PHE B CA 1
ATOM 2578 C C . PHE B 1 155 ? 3.09 -0.271 10.883 1 95.44 155 PHE B C 1
ATOM 2580 O O . PHE B 1 155 ? 3.744 -1.264 11.211 1 95.44 155 PHE B O 1
ATOM 2587 N N . GLY B 1 156 ? 3.566 0.948 10.852 1 96.38 156 GLY B N 1
ATOM 2588 C CA . GLY B 1 156 ? 4.906 1.215 11.344 1 96.38 156 GLY B CA 1
ATOM 2589 C C . GLY B 1 156 ? 5.988 0.525 10.539 1 96.38 156 GLY B C 1
ATOM 2590 O O . GLY B 1 156 ? 6.973 0.031 11.094 1 96.38 156 GLY B O 1
ATOM 2591 N N . ILE B 1 157 ? 5.805 0.387 9.219 1 95.88 157 ILE B N 1
ATOM 2592 C CA . ILE B 1 157 ? 6.828 -0.187 8.352 1 95.88 157 ILE B CA 1
ATOM 2593 C C . ILE B 1 157 ? 8.008 0.773 8.242 1 95.88 157 ILE B C 1
ATOM 2595 O O . ILE B 1 157 ? 7.836 1.948 7.914 1 95.88 157 ILE B O 1
ATOM 2599 N N . SER B 1 158 ? 9.18 0.313 8.477 1 97.44 158 SER B N 1
ATOM 2600 C CA . SER B 1 158 ? 10.352 1.18 8.461 1 97.44 158 SER B CA 1
ATOM 2601 C C . SER B 1 158 ? 10.766 1.532 7.035 1 97.44 158 SER B C 1
ATOM 2603 O O . SER B 1 158 ? 10.391 0.837 6.086 1 97.44 158 SER B O 1
ATOM 2605 N N . THR B 1 159 ? 11.516 2.625 6.918 1 97.81 159 THR B N 1
ATOM 2606 C CA . THR B 1 159 ? 11.992 2.998 5.59 1 97.81 159 THR B CA 1
ATOM 2607 C C . THR B 1 159 ? 12.922 1.926 5.027 1 97.81 159 THR B C 1
ATOM 2609 O O . THR B 1 159 ? 12.938 1.677 3.82 1 97.81 159 THR B O 1
ATOM 2612 N N . LYS B 1 160 ? 13.672 1.277 5.887 1 95.38 160 LYS B N 1
ATOM 2613 C CA . LYS B 1 160 ? 14.562 0.203 5.453 1 95.38 160 LYS B CA 1
ATOM 2614 C C . LYS B 1 160 ? 13.766 -0.962 4.867 1 95.38 160 LYS B C 1
ATOM 2616 O O . LYS B 1 160 ? 14.109 -1.48 3.801 1 95.38 160 LYS B O 1
ATOM 2621 N N . GLU B 1 161 ? 12.734 -1.32 5.543 1 93.5 161 GLU B N 1
ATOM 2622 C CA . GLU B 1 161 ? 11.867 -2.393 5.07 1 93.5 161 GLU B CA 1
ATOM 2623 C C . GLU B 1 161 ? 11.18 -2.008 3.762 1 93.5 161 GLU B C 1
ATOM 2625 O O . GLU B 1 161 ? 11.094 -2.818 2.838 1 93.5 161 GLU B O 1
ATOM 2630 N N . LEU B 1 162 ? 10.703 -0.794 3.715 1 95.62 162 LEU B N 1
ATOM 2631 C CA . LEU B 1 162 ? 10 -0.323 2.525 1 95.62 162 LEU B CA 1
ATOM 2632 C C . LEU B 1 162 ? 10.938 -0.271 1.324 1 95.62 162 LEU B C 1
ATOM 2634 O O . LEU B 1 162 ? 10.547 -0.602 0.205 1 95.62 162 LEU B O 1
ATOM 2638 N N . LYS B 1 163 ? 12.172 0.082 1.561 1 93.5 163 LYS B N 1
ATOM 2639 C CA . LYS B 1 163 ? 13.164 0.16 0.492 1 93.5 163 LYS B CA 1
ATOM 2640 C C . LYS B 1 163 ? 13.461 -1.223 -0.082 1 93.5 163 LYS B C 1
ATOM 2642 O O . LYS B 1 163 ? 13.891 -1.344 -1.231 1 93.5 163 LYS B O 1
ATOM 2647 N N . GLN B 1 164 ? 13.141 -2.207 0.66 1 90.81 164 GLN B N 1
ATOM 2648 C CA . GLN B 1 164 ? 13.461 -3.568 0.238 1 90.81 164 GLN B CA 1
ATOM 2649 C C . GLN B 1 164 ? 12.289 -4.199 -0.504 1 90.81 164 GLN B C 1
ATOM 2651 O O . GLN B 1 164 ? 12.422 -5.281 -1.082 1 90.81 164 GLN B O 1
ATOM 2656 N N . MET B 1 165 ? 11.211 -3.533 -0.426 1 92.75 165 MET B N 1
ATOM 2657 C CA . MET B 1 165 ? 10.055 -4.031 -1.173 1 92.75 165 MET B CA 1
ATOM 2658 C C . MET B 1 165 ? 10.344 -4.055 -2.67 1 92.75 165 MET B C 1
ATOM 2660 O O . MET B 1 165 ? 11.008 -3.158 -3.191 1 92.75 165 MET B O 1
ATOM 2664 N N . ILE B 1 166 ? 9.828 -5.051 -3.318 1 91.75 166 ILE B N 1
ATOM 2665 C CA . ILE B 1 166 ? 9.797 -5.082 -4.777 1 91.75 166 ILE B CA 1
ATOM 2666 C C . ILE B 1 166 ? 8.367 -4.816 -5.262 1 91.75 166 ILE B C 1
ATOM 2668 O O . ILE B 1 166 ? 7.469 -5.629 -5.035 1 91.75 166 ILE B O 1
ATOM 2672 N N . PHE B 1 167 ? 8.211 -3.711 -5.867 1 94.81 167 PHE B N 1
ATOM 2673 C CA . PHE B 1 167 ? 6.906 -3.355 -6.418 1 94.81 167 PHE B CA 1
ATOM 2674 C C . PHE B 1 167 ? 6.852 -3.66 -7.91 1 94.81 167 PHE B C 1
ATOM 2676 O O . PHE B 1 167 ? 7.887 -3.746 -8.57 1 94.81 167 PHE B O 1
ATOM 2683 N N . ALA B 1 168 ? 5.605 -3.855 -8.352 1 92.5 168 ALA B N 1
ATOM 2684 C CA . ALA B 1 168 ? 5.426 -4.016 -9.797 1 92.5 168 ALA B CA 1
ATOM 2685 C C . ALA B 1 168 ? 5.992 -2.822 -10.555 1 92.5 168 ALA B C 1
ATOM 2687 O O . ALA B 1 168 ? 5.844 -1.676 -10.125 1 92.5 168 ALA B O 1
ATOM 2688 N N . TYR B 1 169 ? 6.656 -3.115 -11.688 1 90.12 169 TYR B N 1
ATOM 2689 C CA . TYR B 1 169 ? 7.266 -2.078 -12.516 1 90.12 169 TYR B CA 1
ATOM 2690 C C . TYR B 1 169 ? 6.762 -2.16 -13.953 1 90.12 169 TYR B C 1
ATOM 2692 O O . TYR B 1 169 ? 6.672 -3.25 -14.523 1 90.12 169 TYR B O 1
ATOM 2700 N N . PRO B 1 170 ? 6.363 -1.068 -14.539 1 88.88 170 PRO B N 1
ATOM 2701 C CA . PRO B 1 170 ? 6.441 0.309 -14.047 1 88.88 170 PRO B CA 1
ATOM 2702 C C . PRO B 1 170 ? 5.191 0.735 -13.289 1 88.88 170 PRO B C 1
ATOM 2704 O O . PRO B 1 170 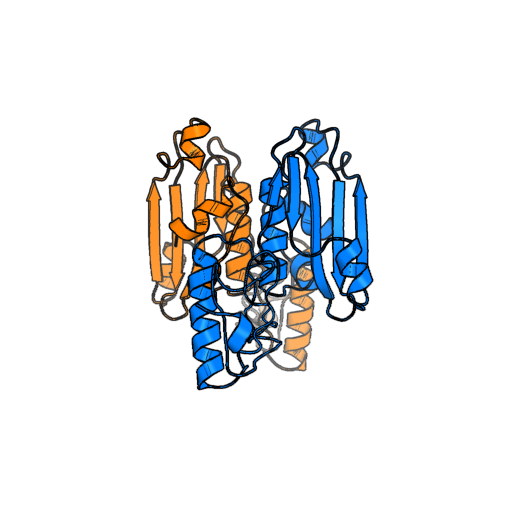? 4.07 0.456 -13.727 1 88.88 170 PRO B O 1
ATOM 2707 N N . THR B 1 171 ? 5.293 1.15 -12.086 1 92.5 171 THR B N 1
ATOM 2708 C CA . THR B 1 171 ? 4.242 1.78 -11.289 1 92.5 171 THR B CA 1
ATOM 2709 C C . THR B 1 171 ? 4.809 2.922 -10.453 1 92.5 171 THR B C 1
ATOM 2711 O O . THR B 1 171 ? 6.023 3.02 -10.266 1 92.5 171 THR B O 1
ATOM 2714 N N . ALA B 1 172 ? 3.998 3.787 -10.023 1 93.12 172 ALA B N 1
ATOM 2715 C CA . ALA B 1 172 ? 4.441 4.859 -9.133 1 93.12 172 ALA B CA 1
ATOM 2716 C C . ALA B 1 172 ? 5.051 4.293 -7.855 1 93.12 172 ALA B C 1
ATOM 2718 O O . ALA B 1 172 ? 6.012 4.848 -7.316 1 93.12 172 ALA B O 1
ATOM 2719 N N . ALA B 1 173 ? 4.516 3.139 -7.414 1 96.38 173 ALA B N 1
ATOM 2720 C CA . ALA B 1 173 ? 5.004 2.512 -6.191 1 96.38 173 ALA B CA 1
ATOM 2721 C C . ALA B 1 173 ? 6.469 2.1 -6.332 1 96.38 173 ALA B C 1
ATOM 2723 O O . ALA B 1 173 ? 7.215 2.082 -5.352 1 96.38 173 ALA B O 1
ATOM 2724 N N . SER B 1 174 ? 6.848 1.775 -7.547 1 93.62 174 SER B N 1
ATOM 2725 C CA . SER B 1 174 ? 8.219 1.339 -7.785 1 93.62 174 SER B CA 1
ATOM 2726 C C . SER B 1 174 ? 9.211 2.465 -7.52 1 93.62 174 SER B C 1
ATOM 2728 O O . SER B 1 174 ? 10.414 2.223 -7.391 1 93.62 174 SER B O 1
ATOM 2730 N N . ASP B 1 175 ? 8.758 3.73 -7.375 1 94.44 175 ASP B N 1
ATOM 2731 C CA . ASP B 1 175 ? 9.617 4.883 -7.121 1 94.44 175 ASP B CA 1
ATOM 2732 C C . ASP B 1 175 ? 9.82 5.094 -5.625 1 94.44 175 ASP B C 1
ATOM 2734 O O . ASP B 1 175 ? 10.664 5.895 -5.215 1 94.44 175 ASP B O 1
ATOM 2738 N N . ILE B 1 176 ? 9.086 4.375 -4.754 1 97.25 176 ILE B N 1
ATOM 2739 C CA . ILE B 1 176 ? 9.039 4.648 -3.324 1 97.25 176 ILE B CA 1
ATOM 2740 C C . ILE B 1 176 ? 10.438 4.516 -2.723 1 97.25 176 ILE B C 1
ATOM 2742 O O . ILE B 1 176 ? 10.852 5.348 -1.914 1 97.25 176 ILE B O 1
ATOM 2746 N N . ALA B 1 177 ? 11.141 3.506 -3.168 1 95.12 177 ALA B N 1
ATOM 2747 C CA . ALA B 1 177 ? 12.469 3.301 -2.605 1 95.12 177 ALA B CA 1
ATOM 2748 C C . ALA B 1 177 ? 13.352 4.527 -2.828 1 95.12 177 ALA B C 1
ATOM 2750 O O . ALA B 1 177 ? 14.164 4.879 -1.97 1 95.12 177 ALA B O 1
ATOM 2751 N N . HIS B 1 178 ? 13.164 5.219 -3.922 1 94.56 178 HIS B N 1
ATOM 2752 C CA . HIS B 1 178 ? 13.969 6.383 -4.273 1 94.56 178 HIS B CA 1
ATOM 2753 C C . HIS B 1 178 ? 13.5 7.625 -3.525 1 94.56 178 HIS B C 1
ATOM 2755 O O . HIS B 1 178 ? 14.172 8.656 -3.541 1 94.56 178 HIS B O 1
ATOM 2761 N N . MET B 1 179 ? 12.359 7.598 -2.908 1 96.88 179 MET B N 1
ATOM 2762 C CA . MET B 1 179 ? 11.805 8.727 -2.17 1 96.88 179 MET B CA 1
ATOM 2763 C C . MET B 1 179 ? 12.258 8.703 -0.715 1 96.88 179 MET B C 1
ATOM 2765 O O . MET B 1 179 ? 12 9.648 0.036 1 96.88 179 MET B O 1
ATOM 2769 N N . LEU B 1 180 ? 12.922 7.598 -0.372 1 96.62 180 LEU B N 1
ATOM 2770 C CA . LEU B 1 180 ? 13.273 7.379 1.027 1 96.62 180 LEU B CA 1
ATOM 2771 C C . LEU B 1 180 ? 14.781 7.422 1.223 1 96.62 180 LEU B C 1
ATOM 2773 O O . LEU B 1 180 ? 15.539 7.148 0.29 1 96.62 180 LEU B O 1
#

Foldseek 3Di:
DPCVVQQFDADPQATAADQLQAGPRHNQDGDAASHYPDPADNDDVRRVLSVVSNVCCNVPNSPRGSPRQWDKDWDVDVWIKIKTADDPVRVVVVPADKDKFKDFCCVPPLNVVVPRPGWMKIWIARPVLQATRMMMITGNCNVVLNVVNSVRRSVVPGLVNLLPDDDDPPDPSNCSNVRD/DPCVVQQFDADPQATAADQLQAGPRHNQDGDAASHYPDPADNDDVRRVLSVVSNVCCNVPNSPHGSPRQWDKDWDVDVWIKIKTADDPVRVVVVPADKDKFKDFCCVPPLNVVVPRPGWMKIWIARPVLQATRMMMITGNCNVVLNVVNSVRRSVVPGLVNLLPDDDDPPDPSNCSNVRD

InterPro domains:
  IPR004099 Pyridine nucleotide-disulphide oxidoreductase, dimerisation domain [PF02852] (71-178)
  IPR016156 FAD/NAD-linked reductase, dimerisation domain superfamily [G3DSA:3.30.390.30] (70-180)
  IPR016156 FAD/NAD-linked reductase, dimerisation domain superfamily [SSF55424] (68-179)
  IPR036188 FAD/NAD(P)-binding domain superfamily [G3DSA:3.50.50.60] (1-69)
  IPR036188 FAD/NAD(P)-binding domain superfamily [SSF51905] (3-61)

Radius of gyration: 23.71 Å; Cα contacts (8 Å, |Δi|>4): 760; chains: 2; bounding box: 59×59×58 Å

Solvent-accessible surface area (backbone atoms only — not comparable to full-atom values): 19125 Å² total; per-residue (Å²): 128,76,49,76,81,63,52,44,48,66,46,101,60,21,37,35,39,46,66,39,23,27,24,72,58,24,84,88,39,62,42,46,38,68,47,18,34,49,91,60,72,74,54,70,73,51,25,57,55,30,40,53,24,31,52,47,15,71,71,70,37,79,72,37,58,54,74,72,76,49,59,38,45,59,46,90,50,96,54,15,33,16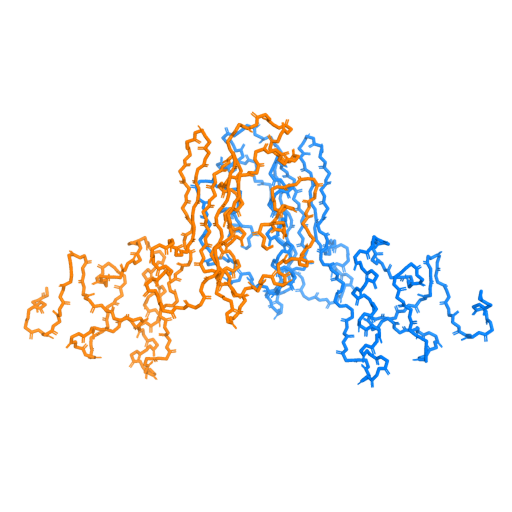,36,27,70,44,50,72,68,55,44,68,71,64,75,57,59,67,44,80,38,68,48,80,45,26,82,36,69,85,29,42,77,69,69,37,82,57,27,35,42,36,34,34,28,33,63,86,74,38,28,51,53,17,36,38,29,34,14,87,54,14,50,61,47,42,40,58,53,31,50,31,43,68,68,61,44,29,56,71,59,55,47,66,56,52,49,24,78,93,38,74,63,49,47,50,45,78,59,100,127,76,47,76,82,63,51,43,50,67,46,102,61,21,38,34,39,47,67,37,25,28,24,71,56,23,81,88,38,62,41,44,38,69,46,18,35,48,90,60,70,75,54,69,74,49,27,59,56,29,41,52,25,32,52,46,15,72,72,70,38,82,72,36,58,54,74,72,77,50,59,38,45,59,46,89,50,94,53,14,34,16,36,27,69,44,49,72,68,55,43,67,71,63,75,57,58,69,45,78,37,67,47,81,44,27,81,36,67,86,30,42,77,71,68,38,83,57,26,34,43,36,34,33,29,34,62,87,76,39,27,50,51,18,35,37,30,32,15,87,54,14,51,62,47,43,40,57,52,31,50,30,43,68,69,60,45,30,54,70,59,53,48,67,57,52,48,25,79,92,40,74,62,50,48,48,46,78,60,101

Organism: Staphylococcus aureus (NCBI:txid1280)